Protein AF-A0A0M0JI51-F1 (afdb_monomer)

Secondary structure (DSSP, 8-state):
-TTHHHHHHHHHHHHHHHHHHHHHHHHHHHHHHHHHT----S--SSPPPPGGGGTSS----EEEE-SSSEEEE--HHHHS--HHHHHHHHHHHHHHHHHHHHHHHHHHHHHHHHHHHHHHHHHHHHHHHHHHHHHHHHHHHHHHHHHHHHHHHHHHHHHHHHHHHHHHHHHHHHHHHHHHHHHHHHHHHHHHHHHHHHHHHHHHHHHHHHHHHHHHHHHHTTTTT------------TTS-EEEEEE--EE-TTS-EE--EEEEEE--TTS-HHHHHHHHHHHHHIIIIIS--S-EEEES-GGG--HHHHHHHTT----

Structure (mmCIF, N/CA/C/O backbone):
data_AF-A0A0M0JI51-F1
#
_entry.id   AF-A0A0M0JI51-F1
#
loop_
_atom_site.group_PDB
_atom_site.id
_atom_site.type_symbol
_atom_site.label_atom_id
_atom_site.label_alt_id
_atom_site.label_comp_id
_atom_site.label_asym_id
_atom_site.label_entity_id
_atom_site.label_seq_id
_atom_site.pdbx_PDB_ins_code
_atom_site.Cartn_x
_atom_site.Cartn_y
_atom_site.Cartn_z
_atom_site.occupancy
_atom_site.B_iso_or_equiv
_atom_site.auth_seq_id
_atom_site.auth_comp_id
_atom_site.auth_asym_id
_atom_site.auth_atom_id
_atom_site.pdbx_PDB_model_num
ATOM 1 N N . MET A 1 1 ? 6.365 -13.925 -32.815 1.00 47.31 1 MET A N 1
ATOM 2 C CA . MET A 1 1 ? 7.781 -13.848 -33.237 1.00 47.31 1 MET A CA 1
ATOM 3 C C . MET A 1 1 ? 8.037 -14.614 -34.533 1.00 47.31 1 MET A C 1
ATOM 5 O O . MET A 1 1 ? 8.668 -14.035 -35.389 1.00 47.31 1 MET A O 1
ATOM 9 N N . ALA A 1 2 ? 7.457 -15.800 -34.768 1.00 53.97 2 ALA A N 1
ATOM 10 C CA . ALA A 1 2 ? 7.652 -16.558 -36.020 1.00 53.97 2 ALA A CA 1
ATOM 11 C C . ALA A 1 2 ? 6.956 -16.009 -37.298 1.00 53.97 2 ALA A C 1
ATOM 13 O O . ALA A 1 2 ? 7.112 -16.590 -38.366 1.00 53.97 2 ALA A O 1
ATOM 14 N N . SER A 1 3 ? 6.148 -14.944 -37.211 1.00 54.47 3 SER A N 1
ATOM 15 C CA . SER A 1 3 ? 5.396 -14.397 -38.359 1.00 54.47 3 SER A CA 1
ATOM 16 C C . SER A 1 3 ? 6.081 -13.218 -39.055 1.00 54.47 3 SER A C 1
ATOM 18 O O . SER A 1 3 ? 5.789 -12.971 -40.217 1.00 54.47 3 SER A O 1
ATOM 20 N N . LEU A 1 4 ? 6.982 -12.512 -38.363 1.00 52.28 4 LEU A N 1
ATOM 21 C CA . LEU A 1 4 ? 7.734 -11.382 -38.925 1.00 52.28 4 LEU A CA 1
ATOM 22 C C . LEU A 1 4 ? 8.842 -11.875 -39.872 1.00 52.28 4 LEU A C 1
ATOM 24 O O . LEU A 1 4 ? 8.995 -11.333 -40.960 1.00 52.28 4 LEU A O 1
ATOM 28 N N . ASP A 1 5 ? 9.494 -12.994 -39.539 1.00 61.97 5 ASP A N 1
ATOM 29 C CA . ASP A 1 5 ? 10.532 -13.606 -40.384 1.00 61.97 5 ASP A CA 1
ATOM 30 C C . ASP A 1 5 ? 9.986 -14.109 -41.738 1.00 61.97 5 ASP A C 1
ATOM 32 O O . ASP A 1 5 ? 10.694 -14.133 -42.745 1.00 61.97 5 ASP A O 1
ATOM 36 N N . ALA A 1 6 ? 8.708 -14.508 -41.788 1.00 69.19 6 ALA A N 1
ATOM 37 C CA . ALA A 1 6 ? 8.071 -15.009 -43.007 1.00 69.19 6 ALA A CA 1
ATOM 38 C C . ALA A 1 6 ? 7.696 -13.882 -43.985 1.00 69.19 6 ALA A C 1
ATOM 40 O O . ALA A 1 6 ? 7.773 -14.071 -45.201 1.00 69.19 6 ALA A O 1
ATOM 41 N N . GLU A 1 7 ? 7.302 -12.715 -43.468 1.00 73.00 7 GLU A N 1
ATOM 42 C CA . GLU A 1 7 ? 7.020 -11.534 -44.290 1.00 73.00 7 GLU A CA 1
ATOM 43 C C . GLU A 1 7 ? 8.312 -10.917 -44.836 1.00 73.00 7 GLU A C 1
ATOM 45 O O . GLU A 1 7 ? 8.371 -10.585 -46.021 1.00 73.00 7 GLU A O 1
ATOM 50 N N . GLU A 1 8 ? 9.376 -10.864 -44.029 1.00 74.94 8 GLU A N 1
ATOM 51 C CA . GLU A 1 8 ? 10.695 -10.399 -44.473 1.00 74.94 8 GLU A CA 1
ATOM 52 C C . GLU A 1 8 ? 11.311 -11.325 -45.535 1.00 74.94 8 GLU A C 1
ATOM 54 O O . GLU A 1 8 ? 11.834 -10.849 -46.545 1.00 74.94 8 GLU A O 1
ATOM 59 N N . ALA A 1 9 ? 11.178 -12.649 -45.384 1.00 75.81 9 ALA A N 1
ATOM 60 C CA . ALA A 1 9 ? 11.644 -13.611 -46.387 1.00 75.81 9 ALA A CA 1
ATOM 61 C C . ALA A 1 9 ? 10.897 -13.478 -47.726 1.00 75.81 9 ALA A C 1
ATOM 63 O O . ALA A 1 9 ? 11.497 -13.611 -48.796 1.00 75.81 9 ALA A O 1
ATOM 64 N N . LYS A 1 10 ? 9.594 -13.183 -47.678 1.00 83.62 10 LYS A N 1
ATOM 65 C CA . LYS A 1 10 ? 8.784 -12.968 -48.880 1.00 83.62 10 LYS A CA 1
ATOM 66 C C . LYS A 1 10 ? 9.146 -11.653 -49.575 1.00 83.62 10 LYS A C 1
ATOM 68 O O . LYS A 1 10 ? 9.294 -11.638 -50.794 1.00 83.62 10 LYS A O 1
ATOM 73 N N . ALA A 1 11 ? 9.367 -10.586 -48.807 1.00 82.69 11 ALA A N 1
ATOM 74 C CA . ALA A 1 11 ? 9.817 -9.301 -49.338 1.00 82.69 11 ALA A CA 1
ATOM 75 C C . ALA A 1 11 ? 11.199 -9.408 -50.013 1.00 82.69 11 ALA A C 1
ATOM 77 O O . ALA A 1 11 ? 11.412 -8.830 -51.078 1.00 82.69 11 ALA A O 1
ATOM 78 N N . LEU A 1 12 ? 12.118 -10.199 -49.445 1.00 78.06 12 LEU A N 1
ATOM 79 C CA . LEU A 1 12 ? 13.424 -10.470 -50.055 1.00 78.06 12 LEU A CA 1
ATOM 80 C C . LEU A 1 12 ? 13.307 -11.265 -51.363 1.00 78.06 12 LEU A C 1
ATOM 82 O O . LEU A 1 12 ? 13.953 -10.904 -52.345 1.00 78.06 12 LEU A O 1
ATOM 86 N N . GLN A 1 13 ? 12.445 -12.287 -51.418 1.00 79.06 13 GLN A N 1
ATOM 87 C CA . GLN A 1 13 ? 12.194 -13.036 -52.657 1.00 79.06 13 GLN A CA 1
ATOM 88 C C . GLN A 1 13 ? 11.590 -12.165 -53.764 1.00 79.06 13 GLN A C 1
ATOM 90 O O . GLN A 1 13 ? 11.956 -12.303 -54.932 1.00 79.06 13 GLN A O 1
ATOM 95 N N . GLU A 1 14 ? 10.674 -11.261 -53.414 1.00 87.19 14 GLU A N 1
ATOM 96 C CA . GLU A 1 14 ? 10.073 -10.326 -54.369 1.00 87.19 14 GLU A CA 1
ATOM 97 C C . GLU A 1 14 ? 11.114 -9.333 -54.912 1.00 87.19 14 GLU A C 1
ATOM 99 O O . GLU A 1 14 ? 11.153 -9.077 -56.119 1.00 87.19 14 GLU A O 1
ATOM 104 N N . LEU A 1 15 ? 12.020 -8.848 -54.057 1.00 85.56 15 LEU A N 1
ATOM 105 C CA . LEU A 1 15 ? 13.082 -7.911 -54.434 1.00 85.56 15 LEU A CA 1
ATOM 106 C C . LEU A 1 15 ? 14.169 -8.574 -55.302 1.00 85.56 15 LEU A C 1
ATOM 108 O O . LEU A 1 15 ? 14.622 -7.983 -56.286 1.00 85.56 15 LEU A O 1
ATOM 112 N N . GLU A 1 16 ? 14.540 -9.824 -55.007 1.00 84.31 16 GLU A N 1
ATOM 113 C CA . GLU A 1 16 ? 15.435 -10.630 -55.853 1.00 84.31 16 GLU A CA 1
ATOM 114 C C . GLU A 1 16 ? 14.816 -10.929 -57.227 1.00 84.31 16 GLU A C 1
ATOM 116 O O . GLU A 1 16 ? 15.489 -10.806 -58.256 1.00 84.31 16 GLU A O 1
ATOM 121 N N . ALA A 1 17 ? 13.520 -11.254 -57.272 1.00 88.62 17 ALA A N 1
ATOM 122 C CA . ALA A 1 17 ? 12.805 -11.481 -58.526 1.00 88.62 17 ALA A CA 1
ATOM 123 C C . ALA A 1 17 ? 12.741 -10.208 -59.388 1.00 88.62 17 ALA A C 1
ATOM 125 O O . ALA A 1 17 ? 12.918 -10.266 -60.611 1.00 88.62 17 ALA A O 1
ATOM 126 N N . GLU A 1 18 ? 12.533 -9.044 -58.765 1.00 88.75 18 GLU A N 1
ATOM 127 C CA . GLU A 1 18 ? 12.545 -7.758 -59.461 1.00 88.75 18 GLU A CA 1
ATOM 128 C C . GLU A 1 18 ? 13.942 -7.420 -60.012 1.00 88.75 18 GLU A C 1
ATOM 130 O O . GLU A 1 18 ? 14.074 -6.932 -61.142 1.00 88.75 18 GLU A O 1
ATOM 135 N N . TYR A 1 19 ? 14.996 -7.737 -59.255 1.00 83.06 19 TYR A N 1
ATOM 136 C CA . TYR A 1 19 ? 16.381 -7.536 -59.674 1.00 83.06 19 TYR A CA 1
ATOM 137 C C . TYR A 1 19 ? 16.758 -8.409 -60.880 1.00 83.06 19 TYR A C 1
ATOM 139 O O . TYR A 1 19 ? 17.304 -7.904 -61.866 1.00 83.06 19 TYR A O 1
ATOM 147 N N . GLU A 1 20 ? 16.411 -9.699 -60.865 1.00 86.69 20 GLU A N 1
ATOM 148 C CA . GLU A 1 20 ? 16.661 -10.604 -61.996 1.00 86.69 20 GLU A CA 1
ATOM 149 C C . GLU A 1 20 ? 15.876 -10.196 -63.250 1.00 86.69 20 GLU A C 1
ATOM 151 O O . GLU A 1 20 ? 16.389 -10.251 -64.377 1.00 86.69 20 GLU A O 1
ATOM 156 N N . LYS A 1 21 ? 14.655 -9.681 -63.080 1.00 90.62 21 LYS A N 1
ATOM 157 C CA . LYS A 1 21 ? 13.877 -9.137 -64.196 1.00 90.62 21 LYS A CA 1
ATOM 158 C C . LYS A 1 21 ? 14.563 -7.918 -64.823 1.00 90.62 21 LYS A C 1
ATOM 160 O O . LYS A 1 21 ? 14.809 -7.915 -66.029 1.00 90.62 21 LYS A O 1
ATOM 165 N N . LYS A 1 22 ? 14.990 -6.942 -64.015 1.00 87.56 22 LYS A N 1
ATOM 166 C CA . LYS A 1 22 ? 15.758 -5.774 -64.494 1.00 87.56 22 LYS A CA 1
ATOM 167 C C . LYS A 1 22 ? 17.065 -6.183 -65.178 1.00 87.56 22 LYS A C 1
ATOM 169 O O . LYS A 1 22 ? 17.428 -5.634 -66.217 1.00 87.56 22 LYS A O 1
ATOM 174 N N . ARG A 1 23 ? 17.764 -7.183 -64.638 1.00 85.69 23 ARG A N 1
ATOM 175 C CA . ARG A 1 23 ? 19.022 -7.704 -65.189 1.00 85.69 23 ARG A CA 1
ATOM 176 C C . ARG A 1 23 ? 18.827 -8.375 -66.552 1.00 85.69 23 ARG A C 1
ATOM 178 O O . ARG A 1 23 ? 19.632 -8.168 -67.463 1.00 85.69 23 ARG A O 1
ATOM 185 N N . THR A 1 24 ? 17.762 -9.157 -66.720 1.00 83.56 24 THR A N 1
ATOM 186 C CA . THR A 1 24 ? 17.444 -9.809 -68.002 1.00 83.56 24 THR A CA 1
ATOM 187 C C . THR A 1 24 ? 16.960 -8.816 -69.058 1.00 83.56 24 THR A C 1
ATOM 189 O O . THR A 1 24 ? 17.346 -8.937 -70.222 1.00 83.56 24 THR A O 1
ATOM 192 N N . GLU A 1 25 ? 16.1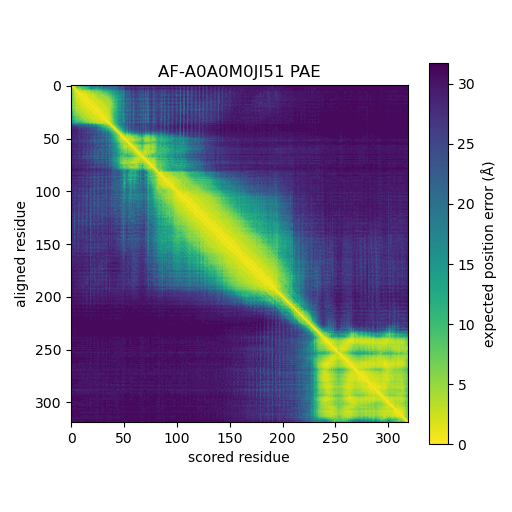92 -7.798 -68.667 1.00 89.56 25 GLU A N 1
ATOM 193 C CA . GLU A 1 25 ? 15.791 -6.688 -69.540 1.00 89.56 25 GLU A CA 1
ATOM 194 C C . GLU A 1 25 ? 16.999 -5.874 -70.012 1.00 89.56 25 GLU A C 1
ATOM 196 O O . GLU A 1 25 ? 17.137 -5.609 -71.207 1.00 89.56 25 GLU A O 1
ATOM 201 N N . LEU A 1 26 ? 17.932 -5.561 -69.108 1.00 81.94 26 LEU A N 1
ATOM 202 C CA . LEU A 1 26 ? 19.176 -4.879 -69.457 1.00 81.94 26 LEU A CA 1
ATOM 203 C C . LEU A 1 26 ? 20.014 -5.716 -70.433 1.00 81.94 26 LEU A C 1
ATOM 205 O O . LEU A 1 26 ? 20.549 -5.194 -71.406 1.00 81.94 26 LEU A O 1
ATOM 209 N N . ARG A 1 27 ? 20.091 -7.036 -70.228 1.00 77.06 27 ARG A N 1
ATOM 210 C CA . ARG A 1 27 ? 20.808 -7.939 -71.140 1.00 77.06 27 ARG A CA 1
ATOM 211 C C . ARG A 1 27 ? 20.167 -7.978 -72.529 1.00 77.06 27 ARG A C 1
ATOM 213 O O . ARG A 1 27 ? 20.890 -7.915 -73.520 1.00 77.06 27 ARG A O 1
ATOM 220 N N . LYS A 1 28 ? 18.833 -8.020 -72.604 1.00 87.31 28 LYS A N 1
ATOM 221 C CA . LYS A 1 28 ? 18.093 -7.926 -73.872 1.00 87.31 28 LYS A CA 1
ATOM 222 C C . LYS A 1 28 ? 18.329 -6.588 -74.566 1.00 87.31 28 LYS A C 1
ATOM 224 O O . LYS A 1 28 ? 18.586 -6.594 -75.764 1.00 87.31 28 LYS A O 1
ATOM 229 N N . SER A 1 29 ? 18.329 -5.474 -73.829 1.00 78.88 29 SER A N 1
ATOM 230 C CA . SER A 1 29 ? 18.585 -4.151 -74.412 1.00 78.88 29 SER A CA 1
ATOM 231 C C . SER A 1 29 ? 20.020 -4.024 -74.934 1.00 7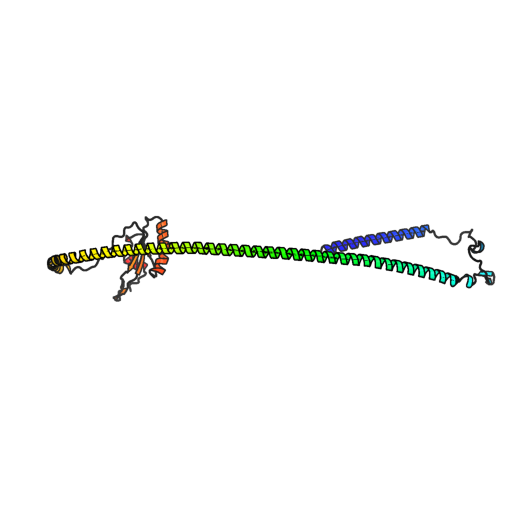8.88 29 SER A C 1
ATOM 233 O O . SER A 1 29 ? 20.237 -3.488 -76.019 1.00 78.88 29 SER A O 1
ATOM 235 N N . PHE A 1 30 ? 21.006 -4.591 -74.229 1.00 74.31 30 PHE A N 1
ATOM 236 C CA . PHE A 1 30 ? 22.385 -4.676 -74.714 1.00 74.31 30 PHE A CA 1
ATOM 237 C C . PHE A 1 30 ? 22.506 -5.545 -75.964 1.00 74.31 30 PHE A C 1
ATOM 239 O O . PHE A 1 30 ? 23.257 -5.197 -76.872 1.00 74.31 30 PHE A O 1
ATOM 246 N N . GLU A 1 31 ? 21.782 -6.659 -76.031 1.00 75.88 31 GLU A N 1
ATOM 247 C CA . GLU A 1 31 ? 21.819 -7.579 -77.166 1.00 75.88 31 GLU A CA 1
ATOM 248 C C . GLU A 1 31 ? 21.102 -7.016 -78.399 1.00 75.88 31 GLU A C 1
ATOM 250 O O . GLU A 1 31 ? 21.638 -7.109 -79.503 1.00 75.88 31 GLU A O 1
ATOM 255 N N . GLU A 1 32 ? 19.969 -6.331 -78.218 1.00 77.25 32 GLU A N 1
ATOM 256 C CA . GLU A 1 32 ? 19.324 -5.518 -79.257 1.00 77.25 32 GLU A CA 1
ATOM 257 C C . GLU A 1 32 ? 20.244 -4.410 -79.746 1.00 77.25 32 GLU A C 1
ATOM 259 O O . GLU A 1 32 ? 20.407 -4.250 -80.953 1.00 77.25 32 GLU A O 1
ATOM 264 N N . LYS A 1 33 ? 20.916 -3.698 -78.834 1.00 74.56 33 LYS A N 1
ATOM 265 C CA . LYS A 1 33 ? 21.881 -2.656 -79.192 1.00 74.56 33 LYS A CA 1
ATOM 266 C C . LYS A 1 33 ? 23.093 -3.235 -79.927 1.00 74.56 33 LYS A C 1
ATOM 268 O O . LYS A 1 33 ? 23.594 -2.620 -80.861 1.00 74.56 33 LYS A O 1
ATOM 273 N N . ARG A 1 34 ? 23.541 -4.448 -79.579 1.00 70.75 34 ARG A N 1
ATOM 274 C CA . ARG A 1 34 ? 24.588 -5.188 -80.314 1.00 70.75 34 ARG A CA 1
ATOM 275 C C . ARG A 1 34 ? 24.124 -5.606 -81.707 1.00 70.75 34 ARG A C 1
ATOM 277 O O . ARG A 1 34 ? 24.905 -5.529 -82.649 1.00 70.75 34 ARG A O 1
ATOM 284 N N . LYS A 1 35 ? 22.865 -6.032 -81.845 1.00 68.12 35 LYS A N 1
ATOM 285 C CA . LYS A 1 35 ? 22.233 -6.356 -83.134 1.00 68.12 35 LYS A CA 1
ATOM 286 C C . LYS A 1 35 ? 22.034 -5.109 -83.997 1.00 68.12 35 LYS A C 1
ATOM 288 O O . LYS A 1 35 ? 22.271 -5.177 -85.199 1.00 68.12 35 LYS A O 1
ATOM 293 N N . SER A 1 36 ? 21.661 -3.976 -83.396 1.00 62.75 36 SER A N 1
ATOM 294 C CA . SER A 1 36 ? 21.502 -2.687 -84.083 1.00 62.75 36 SER A CA 1
ATOM 295 C C . SER A 1 36 ? 22.843 -2.072 -84.478 1.00 62.75 36 SER A C 1
ATOM 297 O O . SER A 1 36 ? 22.926 -1.376 -85.482 1.00 62.75 36 SER A O 1
ATOM 299 N N . LEU A 1 37 ? 23.906 -2.370 -83.726 1.00 57.50 37 LEU A N 1
ATOM 300 C CA . LEU A 1 37 ? 25.298 -2.081 -84.084 1.00 57.50 37 LEU A CA 1
ATOM 301 C C . LEU A 1 37 ? 25.857 -3.033 -85.152 1.00 57.50 37 LEU A C 1
ATOM 303 O O . LEU A 1 37 ? 27.063 -3.017 -85.370 1.00 57.50 37 LEU A O 1
ATOM 307 N N . GLY A 1 38 ? 24.983 -3.829 -85.788 1.00 42.22 38 GLY A N 1
ATOM 308 C CA . GLY A 1 38 ? 25.134 -4.471 -87.091 1.00 42.22 38 GLY A CA 1
ATOM 309 C C . GLY A 1 38 ? 26.563 -4.801 -87.491 1.00 42.22 38 GLY A C 1
ATOM 310 O O . GLY A 1 38 ? 27.299 -3.912 -87.904 1.00 42.22 38 GLY A O 1
ATOM 311 N N . SER A 1 39 ? 26.901 -6.096 -87.425 1.00 47.62 39 SER A N 1
ATOM 312 C CA . SER A 1 39 ? 28.054 -6.733 -88.074 1.00 47.62 39 SER A CA 1
ATOM 313 C C . SER A 1 39 ? 28.496 -5.952 -89.315 1.00 47.62 39 SER A C 1
ATOM 315 O O . SER A 1 39 ? 27.945 -6.107 -90.404 1.00 47.62 39 SER A O 1
ATOM 317 N N . SER A 1 40 ? 29.475 -5.067 -89.124 1.00 38.91 40 SER A N 1
ATOM 318 C CA . SER A 1 40 ? 30.106 -4.363 -90.224 1.00 38.91 40 SER A CA 1
ATOM 319 C C . SER A 1 40 ? 30.987 -5.402 -90.890 1.00 38.91 40 SER A C 1
ATOM 321 O O . SER A 1 40 ? 32.082 -5.718 -90.421 1.00 38.91 40 SER A O 1
ATOM 323 N N . ALA A 1 41 ? 30.408 -6.049 -91.898 1.00 39.72 41 ALA A N 1
ATOM 324 C CA . ALA A 1 41 ? 31.062 -7.027 -92.732 1.00 39.72 41 ALA A CA 1
ATOM 325 C C . ALA A 1 41 ? 32.368 -6.421 -93.255 1.00 39.72 41 ALA A C 1
ATOM 327 O O . ALA A 1 41 ? 32.383 -5.494 -94.067 1.00 39.72 41 ALA A O 1
ATOM 328 N N . VAL A 1 42 ? 33.481 -6.951 -92.756 1.00 44.78 42 VAL A N 1
ATOM 329 C CA . VAL A 1 42 ? 34.793 -6.776 -93.363 1.00 44.78 42 VAL A CA 1
ATOM 330 C C . VAL A 1 42 ? 34.703 -7.354 -94.774 1.00 44.78 42 VAL A C 1
ATOM 332 O O . VAL A 1 42 ? 34.560 -8.561 -94.941 1.00 44.78 42 VAL A O 1
ATOM 335 N N . GLY A 1 43 ? 34.772 -6.482 -95.782 1.00 46.12 43 GLY A N 1
ATOM 336 C CA . GLY A 1 43 ? 34.950 -6.872 -97.182 1.00 46.12 43 GLY A CA 1
ATOM 337 C C . GLY A 1 43 ? 33.730 -6.646 -98.074 1.00 46.12 43 GLY A C 1
ATOM 338 O O . GLY A 1 43 ? 33.063 -7.591 -98.477 1.00 46.12 43 GLY A O 1
ATOM 339 N N . GLY A 1 44 ? 33.487 -5.388 -98.451 1.00 35.03 44 GLY A N 1
ATOM 340 C CA . GLY A 1 44 ? 32.599 -5.006 -99.551 1.00 35.03 44 GLY A CA 1
ATOM 341 C C . GLY A 1 44 ? 33.352 -4.142 -100.563 1.00 35.03 44 GLY A C 1
ATOM 342 O O . GLY A 1 44 ? 34.091 -3.233 -100.187 1.00 35.03 44 GLY A O 1
ATOM 343 N N . MET A 1 45 ? 33.185 -4.450 -101.848 1.00 40.28 45 MET A N 1
ATOM 344 C CA . MET A 1 45 ? 33.948 -3.973 -103.010 1.00 40.28 45 MET A CA 1
ATOM 345 C C . MET A 1 45 ? 33.682 -2.485 -103.347 1.00 40.28 45 MET A C 1
ATOM 347 O O . MET A 1 45 ? 33.134 -2.159 -104.390 1.00 40.28 45 MET A O 1
ATOM 351 N N . LYS A 1 46 ? 34.003 -1.589 -102.406 1.00 50.34 46 LYS A N 1
ATOM 352 C CA . LYS A 1 46 ? 34.137 -0.115 -102.484 1.00 50.34 46 LYS A CA 1
ATOM 353 C C . LYS A 1 46 ? 34.707 0.379 -101.139 1.00 50.34 46 LYS A C 1
ATOM 355 O O . LYS A 1 46 ? 34.205 1.311 -100.517 1.00 50.34 46 LYS A O 1
ATOM 360 N N . GLY A 1 47 ? 35.720 -0.328 -100.635 1.00 49.56 47 GLY A N 1
ATOM 361 C CA . GLY A 1 47 ? 36.319 -0.043 -99.337 1.00 49.56 47 GLY A CA 1
ATOM 362 C C . GLY A 1 47 ? 36.950 1.343 -99.335 1.00 49.56 47 GLY A C 1
ATOM 363 O O . GLY A 1 47 ? 37.709 1.683 -100.246 1.00 49.56 47 GLY A O 1
ATOM 364 N N . LEU A 1 48 ? 36.634 2.150 -98.320 1.00 58.03 48 LEU A N 1
ATOM 365 C CA . LEU A 1 48 ? 37.373 3.376 -98.078 1.00 58.03 48 LEU A CA 1
ATOM 366 C C . LEU A 1 48 ? 38.871 3.029 -98.022 1.00 58.03 48 LEU A C 1
ATOM 368 O O . LEU A 1 48 ? 39.287 2.264 -97.155 1.00 58.03 48 LEU A O 1
ATOM 372 N N . GLY A 1 49 ? 39.668 3.571 -98.954 1.00 62.38 49 GLY A N 1
ATOM 373 C CA . GLY A 1 49 ? 41.126 3.431 -98.916 1.00 62.38 49 GLY A CA 1
ATOM 374 C C . GLY A 1 49 ? 41.699 3.808 -97.538 1.00 62.38 49 GLY A C 1
ATOM 375 O O . GLY A 1 49 ? 41.051 4.575 -96.814 1.00 62.38 49 GLY A O 1
ATOM 376 N N . PRO A 1 50 ? 42.882 3.284 -97.165 1.00 66.50 50 PRO A N 1
ATOM 377 C CA . PRO A 1 50 ? 43.458 3.433 -95.829 1.00 66.50 50 PRO A CA 1
ATOM 378 C C . PRO A 1 50 ? 43.393 4.876 -95.318 1.00 66.50 50 PRO A C 1
ATOM 380 O O . PRO A 1 50 ? 43.681 5.802 -96.071 1.00 66.50 50 PRO A O 1
ATOM 383 N N . ARG A 1 51 ? 43.038 5.080 -94.044 1.00 63.62 51 ARG A N 1
ATOM 384 C CA . ARG A 1 51 ? 42.697 6.403 -93.472 1.00 63.62 51 ARG A CA 1
ATOM 385 C C . ARG A 1 51 ? 43.752 7.501 -93.701 1.00 63.62 51 ARG A C 1
ATOM 387 O O . ARG A 1 51 ? 43.395 8.666 -93.842 1.00 63.62 51 ARG A O 1
ATOM 394 N N . TRP A 1 52 ? 45.030 7.141 -93.833 1.00 67.38 52 TRP A N 1
ATOM 395 C CA . TRP A 1 52 ? 46.107 8.089 -94.146 1.00 67.38 52 TRP A CA 1
ATOM 396 C C . TRP A 1 52 ? 46.039 8.676 -95.562 1.00 67.38 52 TRP A C 1
ATOM 398 O O . TRP A 1 52 ? 46.492 9.792 -95.789 1.00 67.38 52 TRP A O 1
ATOM 408 N N . THR A 1 53 ? 45.423 7.975 -96.518 1.00 69.75 53 THR A N 1
ATOM 409 C CA . THR A 1 53 ? 45.216 8.487 -97.889 1.00 69.75 53 THR A CA 1
ATOM 410 C C . THR A 1 53 ? 44.204 9.636 -97.952 1.00 69.75 53 THR A C 1
ATOM 412 O O . THR A 1 53 ? 44.073 10.283 -98.986 1.00 69.75 53 THR A O 1
ATOM 415 N N . ARG A 1 54 ? 43.504 9.903 -96.842 1.00 68.25 54 ARG A N 1
ATOM 416 C CA . ARG A 1 54 ? 42.491 10.957 -96.684 1.00 68.25 54 ARG A CA 1
ATOM 417 C C . ARG A 1 54 ? 42.932 12.074 -95.730 1.00 68.25 54 ARG A C 1
ATOM 419 O O . ARG A 1 54 ? 42.157 12.991 -95.496 1.00 68.25 54 ARG A O 1
ATOM 426 N N . GLY A 1 55 ? 44.139 11.984 -95.159 1.00 67.88 55 GLY A N 1
ATOM 427 C CA . GLY A 1 55 ? 44.670 12.962 -94.200 1.00 67.88 55 GLY A CA 1
ATOM 428 C C . GLY A 1 55 ? 44.129 12.850 -92.767 1.00 67.88 55 GLY A C 1
ATOM 429 O O . GLY A 1 55 ? 44.414 13.718 -91.953 1.00 67.88 55 GLY A O 1
ATOM 430 N N . GLU A 1 56 ? 43.366 11.802 -92.433 1.00 70.75 56 GLU A N 1
ATOM 431 C CA . GLU A 1 56 ? 42.809 11.615 -91.079 1.00 70.75 56 GLU A CA 1
ATOM 432 C C . GLU A 1 56 ? 43.844 11.145 -90.048 1.00 70.75 56 GLU A C 1
ATOM 434 O O . GLU A 1 56 ? 43.686 11.371 -88.851 1.00 70.75 56 GLU A O 1
ATOM 439 N N . ILE A 1 57 ? 44.873 10.436 -90.510 1.00 69.12 57 ILE A N 1
ATOM 440 C CA . ILE A 1 57 ? 45.999 9.960 -89.705 1.00 69.12 57 ILE A CA 1
ATOM 441 C C . ILE A 1 57 ? 47.284 10.149 -90.508 1.00 69.12 57 ILE A C 1
ATOM 443 O O . ILE A 1 57 ? 47.247 10.200 -91.741 1.00 69.12 57 ILE A O 1
ATOM 447 N N . GLU A 1 58 ? 48.417 10.226 -89.815 1.00 72.69 58 GLU A N 1
ATOM 448 C CA . GLU A 1 58 ? 49.728 10.318 -90.452 1.00 72.69 58 GLU A CA 1
ATOM 449 C C . GLU A 1 58 ? 49.967 9.119 -91.390 1.00 72.69 58 GLU A C 1
ATOM 451 O O . GLU A 1 58 ? 49.466 8.012 -91.157 1.00 72.69 58 GLU A O 1
ATOM 456 N N . ALA A 1 59 ? 50.678 9.333 -92.498 1.00 76.31 59 ALA A N 1
ATOM 457 C CA . ALA A 1 59 ? 50.995 8.264 -93.438 1.00 76.31 59 ALA A CA 1
ATOM 458 C C . ALA A 1 59 ? 52.146 7.390 -92.911 1.00 76.31 59 ALA A C 1
ATOM 460 O O . ALA A 1 59 ? 53.098 7.923 -92.340 1.00 76.31 59 ALA A O 1
ATOM 461 N N . PRO A 1 60 ? 52.099 6.060 -93.122 1.00 74.56 60 PRO A N 1
ATOM 462 C CA . PRO A 1 60 ? 53.179 5.169 -92.715 1.00 74.56 60 PRO A CA 1
ATOM 463 C C . PRO A 1 60 ? 54.462 5.551 -93.458 1.00 74.56 60 PRO A C 1
ATOM 465 O O . PRO A 1 60 ? 54.514 5.486 -94.692 1.00 74.56 60 PRO A O 1
ATOM 468 N N . ALA A 1 61 ? 55.465 5.994 -92.699 1.00 76.75 61 ALA A N 1
ATOM 469 C CA . ALA A 1 61 ? 56.670 6.614 -93.244 1.00 76.75 61 ALA A CA 1
ATOM 470 C C . ALA A 1 61 ? 57.745 5.597 -93.671 1.00 76.75 61 ALA A C 1
ATOM 472 O O . ALA A 1 61 ? 58.579 5.910 -94.520 1.00 76.75 61 ALA A O 1
ATOM 473 N N . ALA A 1 62 ? 57.721 4.371 -93.137 1.00 74.06 62 ALA A N 1
ATOM 474 C CA . ALA A 1 62 ? 58.692 3.333 -93.474 1.00 74.06 62 ALA A CA 1
ATOM 475 C C . ALA A 1 62 ? 58.165 2.380 -94.557 1.00 74.06 62 ALA A C 1
ATOM 477 O O . ALA A 1 62 ? 56.960 2.194 -94.732 1.00 74.06 62 ALA A O 1
ATOM 478 N N . SER A 1 63 ? 59.076 1.730 -95.281 1.00 73.88 63 SER A N 1
ATOM 479 C CA . SER A 1 63 ? 58.743 0.685 -96.253 1.00 73.88 63 SER A CA 1
ATOM 480 C C . SER A 1 63 ? 59.534 -0.584 -95.954 1.00 73.88 63 SER A C 1
ATOM 482 O O . SER A 1 63 ? 60.738 -0.532 -95.716 1.00 73.88 63 SER A O 1
ATOM 484 N N . ARG A 1 64 ? 58.847 -1.729 -95.919 1.00 72.31 64 ARG A N 1
ATOM 485 C CA . ARG A 1 64 ? 59.442 -3.047 -95.679 1.00 72.31 64 ARG A CA 1
ATOM 486 C C . ARG A 1 64 ? 59.248 -3.902 -96.923 1.00 72.31 64 ARG A C 1
ATOM 488 O O . ARG A 1 64 ? 58.119 -4.102 -97.374 1.00 72.31 64 ARG A O 1
ATOM 495 N N . SER A 1 65 ? 60.354 -4.382 -97.484 1.00 69.88 65 SER A N 1
ATOM 496 C CA . SER A 1 65 ? 60.322 -5.336 -98.591 1.00 69.88 65 SER A CA 1
ATOM 497 C C . SER A 1 65 ? 59.937 -6.715 -98.061 1.00 69.88 65 SER A C 1
ATOM 499 O O . SER A 1 65 ? 60.569 -7.225 -97.138 1.00 69.88 65 SER A O 1
ATOM 501 N N . MET A 1 66 ? 58.900 -7.307 -98.645 1.00 69.88 66 MET A N 1
ATOM 502 C CA . MET A 1 66 ? 58.409 -8.653 -98.337 1.00 69.88 66 MET A CA 1
ATOM 503 C C . MET A 1 66 ? 58.802 -9.642 -99.451 1.00 69.88 66 MET A C 1
ATOM 505 O O . MET A 1 66 ? 58.117 -10.633 -99.692 1.00 69.88 66 MET A O 1
ATOM 509 N N . GLY A 1 67 ? 59.898 -9.358 -100.165 1.00 72.25 67 GLY A N 1
ATOM 510 C CA . GLY A 1 67 ? 60.400 -10.168 -101.275 1.00 72.25 67 GLY A CA 1
ATOM 511 C C . GLY A 1 67 ? 59.756 -9.793 -102.607 1.00 72.25 67 GLY A C 1
ATOM 512 O O . GLY A 1 67 ? 60.366 -9.079 -103.395 1.00 72.25 67 GLY A O 1
ATOM 513 N N . SER A 1 68 ? 58.531 -10.254 -102.868 1.00 61.97 68 SER A N 1
ATOM 514 C CA . SER A 1 68 ? 57.838 -10.000 -104.145 1.00 61.97 68 SER A CA 1
ATOM 515 C C . SER A 1 68 ? 57.054 -8.680 -104.186 1.00 61.97 68 SER A C 1
ATOM 517 O O . SER A 1 68 ? 56.627 -8.262 -105.260 1.00 61.97 68 SER A O 1
ATOM 519 N N . TYR A 1 69 ? 56.871 -8.007 -103.044 1.00 61.06 69 TYR A N 1
ATOM 520 C CA . TYR A 1 69 ? 56.216 -6.699 -102.953 1.00 61.06 69 TYR A CA 1
ATOM 521 C C . TYR A 1 69 ? 56.689 -5.897 -101.733 1.00 61.06 69 TYR A C 1
ATOM 523 O O . TYR A 1 69 ? 57.184 -6.452 -100.751 1.00 61.06 69 TYR A O 1
ATOM 531 N N . THR A 1 70 ? 56.511 -4.576 -101.787 1.00 66.75 70 THR A N 1
ATOM 532 C CA . THR A 1 70 ? 56.893 -3.643 -100.716 1.00 66.75 70 THR A CA 1
ATOM 533 C C . THR A 1 70 ? 55.649 -3.116 -100.010 1.00 66.75 70 THR A C 1
ATOM 535 O O . THR A 1 70 ? 54.736 -2.606 -100.659 1.00 66.75 70 THR A O 1
ATOM 538 N N . VAL A 1 71 ? 55.616 -3.202 -98.678 1.00 70.69 71 VAL A N 1
ATOM 539 C CA . VAL A 1 71 ? 54.514 -2.693 -97.842 1.00 70.69 71 VAL A CA 1
ATOM 540 C C . VAL A 1 71 ? 54.984 -1.465 -97.072 1.00 70.69 71 VAL A C 1
ATOM 542 O O . VAL A 1 71 ? 56.092 -1.460 -96.535 1.00 70.69 71 VAL A O 1
ATOM 545 N N . ARG A 1 72 ? 54.149 -0.421 -96.989 1.00 73.81 72 ARG A N 1
ATOM 546 C CA . ARG A 1 72 ? 54.404 0.707 -96.082 1.00 73.81 72 ARG A CA 1
ATOM 547 C C . ARG A 1 72 ? 53.992 0.341 -94.662 1.00 73.81 72 ARG A C 1
ATOM 549 O O . ARG A 1 72 ? 52.878 -0.130 -94.449 1.00 73.81 72 ARG A O 1
ATOM 556 N N . VAL A 1 73 ? 54.881 0.574 -93.708 1.00 74.19 73 VAL A N 1
ATOM 557 C CA . VAL A 1 73 ? 54.692 0.252 -92.292 1.00 74.19 73 VAL A CA 1
ATOM 558 C C . VAL A 1 73 ? 54.885 1.521 -91.468 1.00 74.19 73 VAL A C 1
ATOM 560 O O . VAL A 1 73 ? 55.721 2.361 -91.799 1.00 74.19 73 VAL A O 1
ATOM 563 N N . TYR A 1 74 ? 54.090 1.675 -90.414 1.00 74.25 74 TYR A N 1
ATOM 564 C CA . TYR A 1 74 ? 54.271 2.751 -89.443 1.00 74.25 74 TYR A CA 1
ATOM 565 C C . TYR A 1 74 ? 55.575 2.540 -88.672 1.00 74.25 74 TYR A C 1
ATOM 567 O O . TYR A 1 74 ? 55.871 1.401 -88.302 1.00 74.25 74 TYR A O 1
ATOM 575 N N . THR A 1 75 ? 56.338 3.606 -88.435 1.00 75.69 75 THR A N 1
ATOM 576 C CA . THR A 1 75 ? 57.551 3.546 -87.601 1.00 75.69 75 THR A CA 1
ATOM 577 C C . THR A 1 75 ? 57.192 3.270 -86.137 1.00 75.69 75 THR A C 1
ATOM 579 O O . THR A 1 75 ? 56.055 3.492 -85.724 1.00 75.69 75 THR A O 1
ATOM 582 N N . GLU A 1 76 ? 58.142 2.786 -85.334 1.00 64.56 76 GLU A N 1
ATOM 583 C CA . GLU A 1 76 ? 57.916 2.536 -83.897 1.00 64.56 76 GLU A CA 1
ATOM 584 C C . GLU A 1 76 ? 57.465 3.810 -83.159 1.00 64.56 76 GLU A C 1
ATOM 586 O O . GLU A 1 76 ? 56.576 3.755 -82.311 1.00 64.56 76 GLU A O 1
ATOM 591 N N . GLU A 1 77 ? 57.976 4.972 -83.575 1.00 65.19 77 GLU A N 1
ATOM 592 C CA . GLU A 1 77 ? 57.565 6.292 -83.083 1.00 65.19 77 GLU A CA 1
ATOM 593 C C . GLU A 1 77 ? 56.144 6.693 -83.522 1.00 65.19 77 GLU A C 1
ATOM 595 O O . GLU A 1 77 ? 55.437 7.343 -82.760 1.00 65.19 77 GLU A O 1
ATOM 600 N N . GLN A 1 78 ? 55.690 6.274 -84.713 1.00 66.75 78 GLN A N 1
ATOM 601 C CA . GLN A 1 78 ? 54.311 6.492 -85.182 1.00 66.75 78 GLN A CA 1
ATOM 602 C C . GLN A 1 78 ? 53.303 5.535 -84.517 1.00 66.75 78 GLN A C 1
ATOM 604 O O . GLN A 1 78 ? 52.115 5.848 -84.426 1.00 66.75 78 GLN A O 1
ATOM 609 N N . GLN A 1 79 ? 53.748 4.350 -84.084 1.00 63.31 79 GLN A N 1
ATOM 610 C CA . GLN A 1 79 ? 52.902 3.350 -83.418 1.00 63.31 79 GLN A CA 1
ATOM 611 C C . GLN A 1 79 ? 52.777 3.591 -81.909 1.00 63.31 79 GLN A C 1
ATOM 613 O O . GLN A 1 79 ? 51.747 3.264 -81.315 1.00 63.31 79 GLN A O 1
ATOM 618 N N . ALA A 1 80 ? 53.799 4.172 -81.279 1.00 60.22 80 ALA A N 1
ATOM 619 C CA . ALA A 1 80 ? 53.737 4.601 -79.894 1.00 60.22 80 ALA A CA 1
ATOM 620 C C . ALA A 1 80 ? 52.999 5.949 -79.808 1.00 60.22 80 ALA A C 1
ATOM 622 O O . ALA A 1 80 ? 53.468 6.941 -80.360 1.00 60.22 80 ALA A O 1
ATOM 623 N N . PRO A 1 81 ? 51.870 6.062 -79.082 1.00 60.69 81 PRO A N 1
ATOM 624 C CA . PRO A 1 81 ? 51.393 7.380 -78.690 1.00 60.69 81 PRO A CA 1
ATOM 625 C C . PRO A 1 81 ? 52.528 8.030 -77.900 1.00 60.69 81 PRO A C 1
ATOM 627 O O . PRO A 1 81 ? 52.982 7.415 -76.928 1.00 60.69 81 PRO A O 1
ATOM 630 N N . SER A 1 82 ? 52.992 9.209 -78.340 1.00 61.53 82 SER A N 1
ATOM 631 C CA . SER A 1 82 ? 54.055 9.965 -77.666 1.00 61.53 82 SER A CA 1
ATOM 632 C C . SER A 1 82 ? 53.849 9.881 -76.154 1.00 61.53 82 SER A C 1
ATOM 634 O O . SER A 1 82 ? 52.748 10.144 -75.657 1.00 61.53 82 SER A O 1
ATOM 636 N N . PHE A 1 83 ? 54.888 9.453 -75.437 1.00 59.47 83 PHE A N 1
ATOM 637 C CA . PHE A 1 83 ? 54.892 9.319 -73.980 1.00 59.47 83 PHE A CA 1
ATOM 638 C C . PHE A 1 83 ? 54.325 10.577 -73.303 1.00 59.47 83 PHE A C 1
ATOM 640 O O . PHE A 1 83 ? 53.505 10.478 -72.399 1.00 59.47 83 PHE A O 1
ATOM 647 N N . GLU A 1 84 ? 54.646 11.748 -73.846 1.00 65.88 84 GLU A N 1
ATOM 648 C CA . GLU A 1 84 ? 54.158 13.058 -73.414 1.00 65.88 84 GLU A CA 1
ATOM 649 C C . GLU A 1 84 ? 52.626 13.195 -73.508 1.00 65.88 84 GLU A C 1
ATOM 651 O O . GLU A 1 84 ? 51.972 13.717 -72.606 1.00 65.88 84 GLU A O 1
ATOM 656 N N . LYS A 1 85 ? 52.007 12.645 -74.558 1.00 72.38 85 LYS A N 1
ATOM 657 C CA . LYS A 1 85 ? 50.546 12.658 -74.727 1.00 72.38 85 LYS A CA 1
ATOM 658 C C . LYS A 1 85 ? 49.839 11.695 -73.768 1.00 72.38 85 LYS A C 1
ATOM 660 O O . LYS A 1 85 ? 48.720 11.967 -73.344 1.00 72.38 85 LYS A O 1
ATOM 665 N N . LYS A 1 86 ? 50.476 10.571 -73.418 1.00 68.44 86 LYS A N 1
ATOM 666 C CA . LYS A 1 86 ? 49.957 9.647 -72.393 1.00 68.44 86 LYS A CA 1
ATOM 667 C C . LYS A 1 86 ? 50.096 10.234 -70.992 1.00 68.44 86 LYS A C 1
ATOM 669 O O . LYS A 1 86 ? 49.151 10.145 -70.220 1.00 68.44 86 LYS A O 1
ATOM 674 N N . MET A 1 87 ? 51.237 10.854 -70.699 1.00 64.81 87 MET A N 1
ATOM 675 C CA . MET A 1 87 ? 51.495 11.511 -69.418 1.00 64.81 87 MET A CA 1
ATOM 676 C C . MET A 1 87 ? 50.516 12.658 -69.173 1.00 64.81 87 MET A C 1
ATOM 678 O O . MET A 1 87 ? 49.880 12.685 -68.131 1.00 64.81 87 MET A O 1
ATOM 682 N N . THR A 1 88 ? 50.292 13.528 -70.159 1.00 73.75 88 THR A N 1
ATOM 683 C CA . THR A 1 88 ? 49.336 14.647 -70.032 1.00 73.75 88 THR A CA 1
ATOM 684 C C . THR A 1 88 ? 47.881 14.199 -69.861 1.00 73.75 88 THR A C 1
ATOM 686 O O . THR A 1 88 ? 47.119 14.853 -69.151 1.00 73.75 88 THR A O 1
ATOM 689 N N . LEU A 1 89 ? 47.465 13.097 -70.496 1.00 72.94 89 LEU A N 1
ATOM 690 C CA . LEU A 1 89 ? 46.141 12.507 -70.263 1.00 72.94 89 LEU A CA 1
ATOM 691 C C . LEU A 1 89 ? 46.040 11.900 -68.860 1.00 72.94 89 LEU A C 1
ATOM 693 O O . LEU A 1 89 ? 45.065 12.162 -68.166 1.00 72.94 89 LEU A O 1
ATOM 697 N N . TRP A 1 90 ? 47.064 11.166 -68.424 1.00 77.31 90 TRP A N 1
ATOM 698 C CA . TRP A 1 90 ? 47.117 10.588 -67.083 1.00 77.31 90 TRP A CA 1
ATOM 699 C C . TRP A 1 90 ? 47.126 11.667 -65.988 1.00 77.31 90 TRP A C 1
ATOM 701 O O . TRP A 1 90 ? 46.377 11.560 -65.027 1.00 77.31 90 TRP A O 1
ATOM 711 N N . GLU A 1 91 ? 47.892 12.748 -66.151 1.00 76.50 91 GLU A N 1
ATOM 712 C CA . GLU A 1 91 ? 47.917 13.889 -65.223 1.00 76.50 91 GLU A CA 1
ATOM 713 C C . GLU A 1 91 ? 46.552 14.581 -65.117 1.00 76.50 91 GLU A C 1
ATOM 715 O O . GLU A 1 91 ? 46.134 14.955 -64.021 1.00 76.50 91 GLU A O 1
ATOM 720 N N . ARG A 1 92 ? 45.823 14.714 -66.235 1.00 73.56 92 ARG A N 1
ATOM 721 C CA . ARG A 1 92 ? 44.446 15.236 -66.229 1.00 73.56 92 ARG A CA 1
ATOM 722 C C . ARG A 1 92 ? 43.483 14.296 -65.514 1.00 73.56 92 ARG A C 1
ATOM 724 O O . ARG A 1 92 ? 42.709 14.762 -64.689 1.00 73.56 92 ARG A O 1
ATOM 731 N N . GLU A 1 93 ? 43.565 12.994 -65.779 1.00 79.69 93 GLU A N 1
ATOM 732 C CA . GLU A 1 93 ? 42.746 11.987 -65.093 1.00 79.69 93 GLU A CA 1
ATOM 733 C C . GLU A 1 93 ? 43.024 11.957 -63.581 1.00 79.69 93 GLU A C 1
ATOM 735 O O . GLU A 1 93 ? 42.089 11.847 -62.791 1.00 79.69 93 GLU A O 1
ATOM 740 N N . GLN A 1 94 ? 44.284 12.110 -63.156 1.00 78.38 94 GLN A N 1
ATOM 741 C CA . GLN A 1 94 ? 44.638 12.217 -61.736 1.00 78.38 94 GLN A CA 1
ATOM 742 C C . GLN A 1 94 ? 44.100 13.506 -61.103 1.00 78.38 94 GLN A C 1
ATOM 744 O O . GLN A 1 94 ? 43.580 13.463 -59.991 1.00 78.38 94 GLN A O 1
ATOM 749 N N . ALA A 1 95 ? 44.179 14.642 -61.802 1.00 73.56 95 ALA A N 1
ATOM 750 C CA . ALA A 1 95 ? 43.632 15.907 -61.312 1.00 73.56 95 ALA A CA 1
ATOM 751 C C . ALA A 1 95 ? 42.098 15.864 -61.179 1.00 73.56 95 ALA A C 1
ATOM 753 O O . ALA A 1 95 ? 41.553 16.337 -60.182 1.00 73.56 95 ALA A O 1
ATOM 754 N N . GLU A 1 96 ? 41.399 15.254 -62.141 1.00 80.62 96 GLU A N 1
ATOM 755 C CA . GLU A 1 96 ? 39.949 15.033 -62.076 1.00 80.62 96 GLU A CA 1
ATOM 756 C C . GLU A 1 96 ? 39.569 14.064 -60.945 1.00 80.62 96 GLU A C 1
ATOM 758 O O . GLU A 1 96 ? 38.620 14.324 -60.205 1.00 80.62 96 GLU A O 1
ATOM 763 N N . ALA A 1 97 ? 40.328 12.977 -60.757 1.00 78.62 97 ALA A N 1
ATOM 764 C CA . ALA A 1 97 ? 40.119 12.042 -59.654 1.00 78.62 97 ALA A CA 1
ATOM 765 C C . ALA A 1 97 ? 40.318 12.712 -58.284 1.00 78.62 97 ALA A C 1
ATOM 767 O O . ALA A 1 97 ? 39.479 12.542 -57.400 1.00 78.62 97 ALA A O 1
ATOM 768 N N . HIS A 1 98 ? 41.367 13.525 -58.132 1.00 82.12 98 HIS A N 1
ATOM 769 C CA . HIS A 1 98 ? 41.632 14.278 -56.906 1.00 82.12 98 HIS A CA 1
ATOM 770 C C . HIS A 1 98 ? 40.528 15.303 -56.613 1.00 82.12 98 HIS A C 1
ATOM 772 O O . HIS A 1 98 ? 40.054 15.389 -55.485 1.00 82.12 98 HIS A O 1
ATOM 778 N N . GLY A 1 99 ? 40.047 16.029 -57.629 1.00 84.50 99 GLY A N 1
ATOM 779 C CA . GLY A 1 99 ? 38.917 16.951 -57.472 1.00 84.50 99 GLY A CA 1
ATOM 780 C C . GLY A 1 99 ? 37.632 16.242 -57.026 1.00 84.50 99 GLY A C 1
ATOM 781 O O . GLY A 1 99 ? 36.940 16.712 -56.125 1.00 84.50 99 GLY A O 1
ATOM 782 N N . LEU A 1 100 ? 37.338 15.063 -57.585 1.00 83.56 100 LEU A N 1
ATOM 783 C CA . LEU A 1 100 ? 36.200 14.241 -57.153 1.00 83.56 100 LEU A CA 1
ATOM 784 C C . LEU A 1 100 ? 36.364 13.711 -55.719 1.00 83.56 100 LEU A C 1
ATOM 786 O O . LEU A 1 100 ? 35.370 13.564 -55.005 1.00 83.56 100 LEU A O 1
ATOM 790 N N . GLU A 1 101 ? 37.586 13.399 -55.286 1.00 83.56 101 GLU A N 1
ATOM 791 C CA . GLU A 1 101 ? 37.878 13.012 -53.901 1.00 83.56 101 GLU A CA 1
ATOM 792 C C . GLU A 1 101 ? 37.705 14.181 -52.927 1.00 83.56 101 GLU A C 1
ATOM 794 O O . GLU A 1 101 ? 37.079 14.001 -51.880 1.00 83.56 101 GLU A O 1
ATOM 799 N N . GLU A 1 102 ? 38.157 15.383 -53.288 1.00 85.81 102 GLU A N 1
ATOM 800 C CA . GLU A 1 102 ? 37.932 16.605 -52.508 1.00 85.81 102 GLU A CA 1
ATOM 801 C C . GLU A 1 102 ? 36.440 16.939 -52.390 1.00 85.81 102 GLU A C 1
ATOM 803 O O . GLU A 1 102 ? 35.952 17.210 -51.291 1.00 85.81 102 GLU A O 1
ATOM 808 N N . GLU A 1 103 ? 35.676 16.847 -53.483 1.00 86.81 103 GLU A N 1
ATOM 809 C CA . GLU A 1 103 ? 34.222 17.044 -53.459 1.00 86.81 103 GLU A CA 1
ATOM 810 C C . GLU A 1 103 ? 33.513 16.002 -52.579 1.00 86.81 103 GLU A C 1
ATOM 812 O O . GLU A 1 103 ? 32.595 16.332 -51.817 1.00 86.81 103 GLU A O 1
ATOM 817 N N . ARG A 1 104 ? 33.943 14.734 -52.636 1.00 84.38 104 ARG A N 1
ATOM 818 C CA . ARG A 1 104 ? 33.428 13.671 -51.758 1.00 84.38 104 ARG A CA 1
ATOM 819 C C . ARG A 1 104 ? 33.758 13.951 -50.295 1.00 84.38 104 ARG A C 1
ATOM 821 O O . ARG A 1 104 ? 32.866 13.829 -49.454 1.00 84.38 104 ARG A O 1
ATOM 828 N N . ALA A 1 105 ? 34.989 14.354 -49.993 1.00 88.62 105 ALA A N 1
ATOM 829 C CA . ALA A 1 105 ? 35.417 14.710 -48.645 1.00 88.62 105 ALA A CA 1
ATOM 830 C C . ALA A 1 105 ? 34.624 15.910 -48.103 1.00 88.62 105 ALA A C 1
ATOM 832 O O . ALA A 1 105 ? 34.118 15.855 -46.982 1.00 88.62 105 ALA A O 1
ATOM 833 N N . ALA A 1 106 ? 34.415 16.947 -48.920 1.00 90.94 106 ALA A N 1
ATOM 834 C CA . ALA A 1 106 ? 33.599 18.106 -48.565 1.00 90.94 106 ALA A CA 1
ATOM 835 C C . ALA A 1 106 ? 32.136 17.720 -48.289 1.00 90.94 106 ALA A C 1
ATOM 837 O O . ALA A 1 106 ? 31.531 18.203 -47.330 1.00 90.94 106 ALA A O 1
ATOM 838 N N . ARG A 1 107 ? 31.564 16.804 -49.082 1.00 91.50 107 ARG A N 1
ATOM 839 C CA . ARG A 1 107 ? 30.196 16.306 -48.873 1.00 91.50 107 ARG A CA 1
ATOM 840 C C . ARG A 1 107 ? 30.061 15.479 -47.593 1.00 91.50 107 ARG A C 1
ATOM 842 O O . ARG A 1 107 ? 29.052 15.614 -46.902 1.00 91.50 107 ARG A O 1
ATOM 849 N N . ILE A 1 108 ? 31.055 14.652 -47.266 1.00 91.62 108 ILE A N 1
ATOM 850 C CA . ILE A 1 108 ? 31.098 13.893 -46.006 1.00 91.62 108 ILE A CA 1
ATOM 851 C C . ILE A 1 108 ? 31.204 14.856 -44.820 1.00 91.62 108 ILE A C 1
ATOM 853 O O . ILE A 1 108 ? 30.385 14.777 -43.910 1.00 91.62 108 ILE A O 1
ATOM 857 N N . ALA A 1 109 ? 32.109 15.837 -44.880 1.00 93.44 109 ALA A N 1
ATOM 858 C CA . ALA A 1 109 ? 32.246 16.854 -43.838 1.00 93.44 109 ALA A CA 1
ATOM 859 C C . ALA A 1 109 ? 30.951 17.665 -43.633 1.00 93.44 109 ALA A C 1
ATOM 861 O O . ALA A 1 109 ? 30.556 17.944 -42.499 1.00 93.44 109 ALA A O 1
ATOM 862 N N . ALA A 1 110 ? 30.241 18.002 -44.716 1.00 93.25 110 ALA A N 1
ATOM 863 C CA . ALA A 1 110 ? 28.939 18.659 -44.634 1.00 93.25 110 ALA A CA 1
ATOM 864 C C . ALA A 1 110 ? 27.887 17.769 -43.946 1.00 93.25 110 ALA A C 1
ATOM 866 O O . ALA A 1 110 ? 27.179 18.247 -43.059 1.00 93.25 110 ALA A O 1
ATOM 867 N N . LEU A 1 111 ? 27.809 16.480 -44.295 1.00 93.88 111 LEU A N 1
ATOM 868 C CA . LEU A 1 111 ? 26.909 15.524 -43.638 1.00 93.88 111 LEU A CA 1
ATOM 869 C C . LEU A 1 111 ? 27.238 15.345 -42.152 1.00 93.88 111 LEU A C 1
ATOM 871 O O . LEU A 1 111 ? 26.326 15.331 -41.327 1.00 93.88 111 LEU A O 1
ATOM 875 N N . ASP A 1 112 ? 28.518 15.266 -41.799 1.00 94.06 112 ASP A N 1
ATOM 876 C CA . ASP A 1 112 ? 28.952 15.140 -40.408 1.00 94.06 112 ASP A CA 1
ATOM 877 C C . ASP A 1 112 ? 28.626 16.402 -39.600 1.00 94.06 112 ASP A C 1
ATOM 879 O O . ASP A 1 112 ? 28.200 16.302 -38.450 1.00 94.06 112 ASP A O 1
ATOM 883 N N . SER A 1 113 ? 28.697 17.589 -40.213 1.00 93.44 113 SER A N 1
ATOM 884 C CA . SER A 1 113 ? 28.260 18.832 -39.564 1.00 93.44 113 SER A CA 1
ATOM 885 C C . SER A 1 113 ? 26.749 18.865 -39.288 1.00 93.44 113 SER A C 1
ATOM 887 O O . SER A 1 113 ? 26.320 19.363 -38.247 1.00 93.44 113 SER A O 1
ATOM 889 N N . VAL A 1 114 ? 25.930 18.303 -40.186 1.00 95.31 114 VAL A N 1
ATOM 890 C CA . VAL A 1 114 ? 24.477 18.179 -39.986 1.00 95.31 114 VAL A CA 1
ATOM 891 C C . VAL A 1 114 ? 24.186 17.179 -38.872 1.00 95.31 114 VAL A C 1
ATOM 893 O O . VAL A 1 114 ? 23.441 17.502 -37.951 1.00 95.31 114 VAL A O 1
ATOM 896 N N . ARG A 1 115 ? 24.845 16.015 -38.890 1.00 94.19 115 ARG A N 1
ATOM 897 C CA . ARG A 1 115 ? 24.733 15.001 -37.830 1.00 94.19 115 ARG A CA 1
ATOM 898 C C . ARG A 1 115 ? 25.149 15.542 -36.465 1.00 94.19 115 ARG A C 1
ATOM 900 O O . ARG A 1 115 ? 24.494 15.240 -35.475 1.00 94.19 115 ARG A O 1
ATOM 907 N N . ALA A 1 116 ? 26.199 16.361 -36.403 1.00 93.50 116 ALA A N 1
ATOM 908 C CA . ALA A 1 116 ? 26.629 17.004 -35.164 1.00 93.50 116 ALA A CA 1
ATOM 909 C C . ALA A 1 116 ? 25.547 17.949 -34.612 1.00 93.50 116 ALA A C 1
ATOM 911 O O . ALA A 1 116 ? 25.208 17.864 -33.434 1.00 93.50 116 ALA A O 1
ATOM 912 N N . ARG A 1 117 ? 24.936 18.780 -35.468 1.00 94.56 117 ARG A N 1
ATOM 913 C CA . ARG A 1 117 ? 23.821 19.663 -35.071 1.00 94.56 117 ARG A CA 1
ATOM 914 C C . ARG A 1 117 ? 22.590 18.881 -34.622 1.00 94.56 117 ARG A C 1
ATOM 916 O O . ARG A 1 117 ? 21.938 19.263 -33.655 1.00 94.56 117 ARG A O 1
ATOM 923 N N . GLU A 1 118 ? 22.266 17.787 -35.306 1.00 93.38 118 GLU A N 1
ATOM 924 C CA . GLU A 1 118 ? 21.162 16.906 -34.917 1.00 93.38 118 GLU A CA 1
ATOM 925 C C . GLU A 1 118 ? 21.430 16.211 -33.578 1.00 93.38 118 GLU A C 1
ATOM 927 O O . GLU A 1 118 ? 20.524 16.122 -32.751 1.00 93.38 118 GLU A O 1
ATOM 932 N N . ALA A 1 119 ? 22.669 15.779 -33.329 1.00 93.94 119 ALA A N 1
ATOM 933 C CA . ALA A 1 119 ? 23.077 15.185 -32.061 1.00 93.94 119 ALA A CA 1
ATOM 934 C C . ALA A 1 119 ? 23.009 16.194 -30.903 1.00 93.94 119 ALA A C 1
ATOM 936 O O . ALA A 1 119 ? 22.526 15.855 -29.823 1.00 93.94 119 ALA A O 1
ATOM 937 N N . GLU A 1 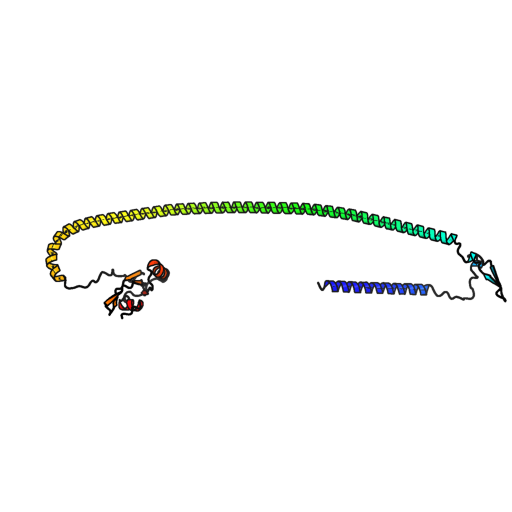120 ? 23.433 17.441 -31.118 1.00 94.19 120 GLU A N 1
ATOM 938 C CA . GLU A 1 120 ? 23.284 18.514 -30.127 1.00 94.19 120 GLU A CA 1
ATOM 939 C C . GLU A 1 120 ? 21.810 18.838 -29.859 1.00 94.19 120 GLU A C 1
ATOM 941 O O . GLU A 1 120 ? 21.397 18.922 -28.703 1.00 94.19 120 GLU A O 1
ATOM 946 N N . ALA A 1 121 ? 20.985 18.932 -30.905 1.00 94.50 121 ALA A N 1
ATOM 947 C CA . ALA A 1 121 ? 19.547 19.134 -30.752 1.00 94.50 121 ALA A CA 1
ATOM 948 C C . ALA A 1 121 ? 18.871 17.966 -30.013 1.00 94.50 121 ALA A C 1
ATOM 950 O O . ALA A 1 121 ? 17.956 18.188 -29.224 1.00 94.50 121 ALA A O 1
ATOM 951 N N . ALA A 1 122 ? 19.314 16.726 -30.241 1.00 94.25 122 ALA A N 1
ATOM 952 C CA . ALA A 1 122 ? 18.823 15.560 -29.513 1.00 94.25 122 ALA A CA 1
ATOM 953 C C . ALA A 1 122 ? 19.186 15.628 -28.022 1.00 94.25 122 ALA A C 1
ATOM 955 O O . ALA A 1 122 ? 18.313 15.411 -27.187 1.00 94.25 122 ALA A O 1
ATOM 956 N N . ARG A 1 123 ? 20.426 16.013 -27.688 1.00 95.94 123 ARG A N 1
ATOM 957 C CA . ARG A 1 123 ? 20.864 16.206 -26.295 1.00 95.94 123 ARG A CA 1
ATOM 958 C C . ARG A 1 123 ? 20.057 17.281 -25.577 1.00 95.94 123 ARG A C 1
ATOM 960 O O . ARG A 1 123 ? 19.616 17.053 -24.459 1.00 95.94 123 ARG A O 1
ATOM 967 N N . LEU A 1 124 ? 19.813 18.422 -26.224 1.00 96.50 124 LEU A N 1
ATOM 968 C CA . LEU A 1 124 ? 18.999 19.491 -25.635 1.00 96.50 124 LEU A CA 1
ATOM 969 C C . LEU A 1 124 ? 17.563 19.026 -25.357 1.00 96.50 124 LEU A C 1
ATOM 971 O O . LEU A 1 124 ? 17.043 19.280 -24.276 1.00 96.50 124 LEU A O 1
ATOM 975 N N . ARG A 1 125 ? 16.945 18.286 -26.288 1.00 95.50 125 ARG A N 1
ATOM 976 C CA . ARG A 1 125 ? 15.609 17.701 -26.070 1.00 95.50 125 ARG A CA 1
ATOM 977 C C . ARG A 1 125 ? 15.599 16.683 -24.933 1.00 95.50 125 ARG A C 1
ATOM 979 O O . ARG A 1 125 ? 14.636 16.634 -24.178 1.00 95.50 125 ARG A O 1
ATOM 986 N N . GLU A 1 126 ? 16.645 15.871 -24.813 1.00 93.88 126 GLU A N 1
ATOM 987 C CA . GLU A 1 126 ? 16.781 14.901 -23.724 1.00 93.88 126 GLU A CA 1
ATOM 988 C C . GLU A 1 126 ? 16.935 15.602 -22.365 1.00 93.88 126 GLU A C 1
ATOM 990 O O . GLU A 1 126 ? 16.287 15.216 -21.395 1.00 93.88 126 GLU A O 1
ATOM 995 N N . GLU A 1 127 ? 17.717 16.681 -22.296 1.00 95.44 127 GLU A N 1
ATOM 996 C CA . GLU A 1 127 ? 17.843 17.508 -21.092 1.00 95.44 127 GLU A CA 1
ATOM 997 C C . GLU A 1 127 ? 16.535 18.219 -20.721 1.00 95.44 127 GLU A C 1
ATOM 999 O O . GLU A 1 127 ? 16.183 18.278 -19.542 1.00 95.44 127 GLU A O 1
ATOM 1004 N N . GLU A 1 128 ? 15.804 18.752 -21.702 1.00 96.00 128 GLU A N 1
ATOM 1005 C CA . GLU A 1 128 ? 14.475 19.339 -21.495 1.00 96.00 128 GLU A CA 1
ATOM 1006 C C . GLU A 1 128 ? 13.482 18.302 -20.977 1.00 96.00 128 GLU A C 1
ATOM 1008 O O . GLU A 1 128 ? 12.771 18.561 -20.004 1.00 96.00 128 GLU A O 1
ATOM 1013 N N . TRP A 1 129 ? 13.464 17.115 -21.584 1.00 95.56 129 TRP A N 1
ATOM 1014 C CA . TRP A 1 129 ? 12.617 16.015 -21.141 1.00 95.56 129 TRP A CA 1
ATOM 1015 C C . TRP A 1 129 ? 12.966 15.584 -19.715 1.00 95.56 129 TRP A C 1
ATOM 1017 O O . TRP A 1 129 ? 12.067 15.450 -18.889 1.00 95.56 129 TRP A O 1
ATOM 1027 N N . ARG A 1 130 ? 14.259 15.465 -19.382 1.00 94.56 130 ARG A N 1
ATOM 1028 C CA . ARG A 1 130 ? 14.704 15.129 -18.022 1.00 94.56 130 ARG A CA 1
ATOM 1029 C C . ARG A 1 130 ? 14.246 16.166 -16.998 1.00 94.56 130 ARG A C 1
ATOM 1031 O O . ARG A 1 130 ? 13.773 15.788 -15.935 1.00 94.56 130 ARG A O 1
ATOM 1038 N N . LYS A 1 131 ? 14.336 17.462 -17.319 1.00 96.38 131 LYS A N 1
ATOM 1039 C CA . LYS A 1 131 ? 13.833 18.536 -16.442 1.00 96.38 131 LYS A CA 1
ATOM 1040 C C . LYS A 1 131 ? 12.323 18.442 -16.235 1.00 96.38 131 LYS A C 1
ATOM 1042 O O . LYS A 1 131 ? 11.862 18.551 -15.105 1.00 96.38 131 LYS A O 1
ATOM 1047 N N . GLN A 1 132 ? 11.559 18.209 -17.302 1.00 94.50 132 GLN A N 1
ATOM 1048 C CA . GLN A 1 132 ? 10.106 18.040 -17.200 1.00 94.50 132 GLN A CA 1
ATOM 1049 C C . GLN A 1 132 ? 9.729 16.817 -16.361 1.00 94.50 132 GLN A C 1
ATOM 1051 O O . GLN A 1 132 ? 8.782 16.872 -15.578 1.00 94.50 132 GLN A O 1
ATOM 1056 N N . ASP A 1 133 ? 10.462 15.718 -16.512 1.00 96.12 133 ASP A N 1
ATOM 1057 C CA . ASP A 1 133 ? 10.226 14.494 -15.754 1.00 96.12 133 ASP A CA 1
ATOM 1058 C C . ASP A 1 133 ? 10.584 14.684 -14.269 1.00 96.12 133 ASP A C 1
ATOM 1060 O O . ASP A 1 133 ? 9.777 14.362 -13.399 1.00 96.12 133 ASP A O 1
ATOM 1064 N N . GLU A 1 134 ? 11.721 15.323 -13.966 1.00 94.88 134 GLU A N 1
ATOM 1065 C CA . GLU A 1 134 ? 12.106 15.728 -12.604 1.00 94.88 134 GLU A CA 1
ATOM 1066 C C . GLU A 1 134 ? 11.044 16.636 -11.952 1.00 94.88 134 GLU A C 1
ATOM 1068 O O . GLU A 1 134 ? 10.641 16.401 -10.810 1.00 94.88 134 GLU A O 1
ATOM 1073 N N . GLU A 1 135 ? 10.535 17.640 -12.673 1.00 95.50 135 GLU A N 1
ATOM 1074 C CA . GLU A 1 135 ? 9.460 18.518 -12.191 1.00 95.50 135 GLU A CA 1
ATOM 1075 C C . GLU A 1 135 ? 8.156 17.754 -11.946 1.00 95.50 135 GLU A C 1
ATOM 1077 O O . GLU A 1 135 ? 7.487 17.968 -10.929 1.00 95.50 135 GLU A O 1
ATOM 1082 N N . ARG A 1 136 ? 7.792 16.839 -12.849 1.00 95.94 136 ARG A N 1
ATOM 1083 C CA . ARG A 1 136 ? 6.609 15.989 -12.702 1.00 95.94 136 ARG A CA 1
ATOM 1084 C C . ARG A 1 136 ? 6.726 15.102 -11.464 1.00 95.94 136 ARG A C 1
ATOM 1086 O O . ARG A 1 136 ? 5.773 15.035 -10.686 1.00 95.94 136 ARG A O 1
ATOM 1093 N N . PHE A 1 137 ? 7.872 14.453 -11.264 1.00 95.38 137 PHE A N 1
ATOM 1094 C CA . PHE A 1 137 ? 8.126 13.637 -10.078 1.00 95.38 137 PHE A CA 1
ATOM 1095 C C . PHE A 1 137 ? 8.075 14.473 -8.799 1.00 95.38 137 PHE A C 1
ATOM 1097 O O . PHE A 1 137 ? 7.413 14.076 -7.843 1.00 95.38 137 PHE A O 1
ATOM 1104 N N . ALA A 1 138 ? 8.669 15.669 -8.796 1.00 95.75 138 ALA A N 1
ATOM 1105 C CA . ALA A 1 138 ? 8.607 16.574 -7.651 1.00 95.75 138 ALA A CA 1
ATOM 1106 C C . ALA A 1 138 ? 7.165 16.996 -7.310 1.00 95.75 138 ALA A C 1
ATOM 1108 O O . ALA A 1 138 ? 6.790 17.042 -6.135 1.00 95.75 138 ALA A O 1
ATOM 1109 N N . GLN A 1 139 ? 6.331 17.272 -8.319 1.00 95.38 139 GLN A N 1
ATOM 1110 C CA . GLN A 1 139 ? 4.909 17.573 -8.122 1.00 95.38 139 GLN A CA 1
ATOM 1111 C C . GLN A 1 139 ? 4.135 16.367 -7.580 1.00 95.38 139 GLN A C 1
ATOM 1113 O O . GLN A 1 139 ? 3.290 16.519 -6.694 1.00 95.38 139 GLN A O 1
ATOM 1118 N N . GLU A 1 140 ? 4.413 15.168 -8.092 1.00 94.25 140 GLU A N 1
ATOM 1119 C CA . GLU A 1 140 ? 3.766 13.944 -7.626 1.00 94.25 140 GLU A CA 1
ATOM 1120 C C . GLU A 1 140 ? 4.144 13.628 -6.175 1.00 94.25 140 GLU A C 1
ATOM 1122 O O . GLU A 1 140 ? 3.264 13.338 -5.363 1.00 94.25 140 GLU A O 1
ATOM 1127 N N . ASP A 1 141 ? 5.418 13.768 -5.816 1.00 95.62 141 ASP A N 1
ATOM 1128 C CA . ASP A 1 141 ? 5.897 13.581 -4.448 1.00 95.62 141 ASP A CA 1
ATOM 1129 C C . ASP A 1 141 ? 5.318 14.628 -3.492 1.00 95.62 141 ASP A C 1
ATOM 1131 O O . ASP A 1 141 ? 4.879 14.285 -2.390 1.00 95.62 141 ASP A O 1
ATOM 1135 N N . ALA A 1 142 ? 5.217 15.891 -3.919 1.00 96.56 142 ALA A N 1
ATOM 1136 C CA . ALA A 1 142 ? 4.540 16.928 -3.145 1.00 96.56 142 ALA A CA 1
ATOM 1137 C C . ALA A 1 142 ? 3.061 16.580 -2.906 1.00 96.56 142 ALA A C 1
ATOM 1139 O O . ALA A 1 142 ? 2.575 16.690 -1.778 1.00 96.56 142 ALA A O 1
ATOM 1140 N N . ARG A 1 143 ? 2.357 16.089 -3.934 1.00 96.50 143 ARG A N 1
ATOM 1141 C CA . ARG A 1 143 ? 0.957 15.655 -3.826 1.00 96.50 143 ARG A CA 1
ATOM 1142 C C . ARG A 1 143 ? 0.799 14.439 -2.913 1.00 96.50 143 ARG A C 1
ATOM 1144 O O . ARG A 1 143 ? -0.124 14.403 -2.103 1.00 96.50 143 ARG A O 1
ATOM 1151 N N . ARG A 1 144 ? 1.695 13.453 -3.009 1.00 96.62 144 ARG A N 1
ATOM 1152 C CA . ARG A 1 144 ? 1.714 12.276 -2.122 1.00 96.62 144 ARG A CA 1
ATOM 1153 C C . ARG A 1 144 ? 1.931 12.688 -0.671 1.00 96.62 144 ARG A C 1
ATOM 1155 O O . ARG A 1 144 ? 1.232 12.197 0.210 1.00 96.62 144 ARG A O 1
ATOM 1162 N N . LYS A 1 145 ? 2.849 13.625 -0.428 1.00 96.69 145 LYS A N 1
ATOM 1163 C CA . LYS A 1 145 ? 3.113 14.165 0.908 1.00 96.69 145 LYS A CA 1
ATOM 1164 C C . LYS A 1 145 ? 1.902 14.909 1.474 1.00 96.69 145 LYS A C 1
ATOM 1166 O O . LYS A 1 145 ? 1.561 14.691 2.631 1.00 96.69 145 LYS A O 1
ATOM 1171 N N . GLN A 1 146 ? 1.231 15.729 0.664 1.00 96.31 146 GLN A N 1
ATOM 1172 C CA . GLN A 1 146 ? -0.010 16.401 1.066 1.00 96.31 146 GLN A CA 1
ATOM 1173 C C . GLN A 1 146 ? -1.111 15.397 1.416 1.00 96.31 146 GLN A C 1
ATOM 1175 O O . GLN A 1 146 ? -1.736 15.523 2.463 1.00 96.31 146 GLN A O 1
ATOM 1180 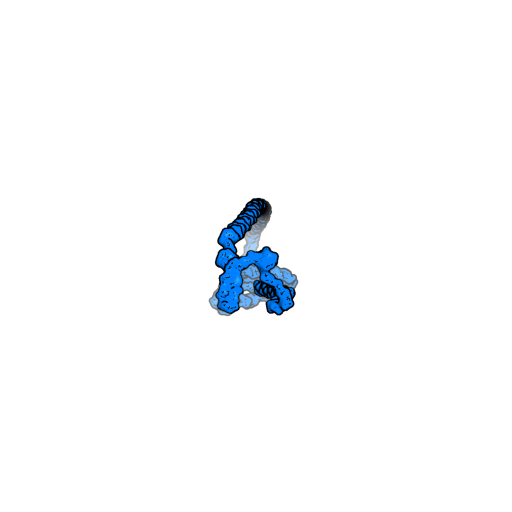N N . LEU A 1 147 ? -1.301 14.364 0.591 1.00 97.19 147 LEU A N 1
ATOM 1181 C CA . LEU A 1 147 ? -2.290 13.321 0.851 1.00 97.19 147 LEU A CA 1
ATOM 1182 C C . LEU A 1 147 ? -2.000 12.570 2.158 1.00 97.19 147 LEU A C 1
ATOM 1184 O O . LEU A 1 147 ? -2.921 12.293 2.920 1.00 97.19 147 LEU A O 1
ATOM 1188 N N . LEU A 1 148 ? -0.731 12.248 2.428 1.00 96.44 148 LEU A N 1
ATOM 1189 C CA . LEU A 1 148 ? -0.323 11.626 3.690 1.00 96.44 148 LEU A CA 1
ATOM 1190 C C . LEU A 1 148 ? -0.610 12.542 4.882 1.00 96.44 148 LEU A C 1
ATOM 1192 O O . LEU A 1 148 ? -1.173 12.088 5.871 1.00 96.44 148 LEU A O 1
ATOM 1196 N N . GLU A 1 149 ? -0.295 13.833 4.777 1.00 96.50 149 GLU A N 1
ATOM 1197 C CA . GLU A 1 149 ? -0.579 14.802 5.838 1.00 96.50 149 GLU A CA 1
ATOM 1198 C C . GLU A 1 149 ? -2.090 14.961 6.086 1.00 96.50 149 GLU A C 1
ATOM 1200 O O . GLU A 1 149 ? -2.533 15.042 7.232 1.00 96.50 149 GLU A O 1
ATOM 1205 N N . GLU A 1 150 ? -2.904 14.969 5.027 1.00 96.19 150 GLU A N 1
ATOM 1206 C CA . GLU A 1 150 ? -4.366 14.973 5.123 1.00 96.19 150 GLU A CA 1
ATOM 1207 C C . GLU A 1 150 ? -4.900 13.690 5.767 1.00 96.19 150 GLU A C 1
ATOM 1209 O O . GLU A 1 150 ? -5.778 13.762 6.629 1.00 96.19 150 GLU A O 1
ATOM 1214 N N . GLN A 1 151 ? -4.353 12.526 5.404 1.00 95.81 151 GLN A N 1
ATOM 1215 C CA . GLN A 1 151 ? -4.711 11.251 6.025 1.00 95.81 151 GLN A CA 1
ATOM 1216 C C . GLN A 1 151 ? -4.336 11.222 7.507 1.00 95.81 151 GLN A C 1
ATOM 1218 O O . GLN A 1 151 ? -5.170 10.838 8.323 1.00 95.81 151 GLN A O 1
ATOM 1223 N N . GLU A 1 152 ? -3.138 11.675 7.879 1.00 95.81 152 GLU A N 1
ATOM 1224 C CA . GLU A 1 152 ? -2.721 11.771 9.280 1.00 95.81 152 GLU A CA 1
ATOM 1225 C C . GLU A 1 152 ? -3.615 12.733 10.069 1.00 95.81 152 GLU A C 1
ATOM 1227 O O . GLU A 1 152 ? -4.042 12.416 11.179 1.00 95.81 152 GLU A O 1
ATOM 1232 N N . LYS A 1 153 ? -3.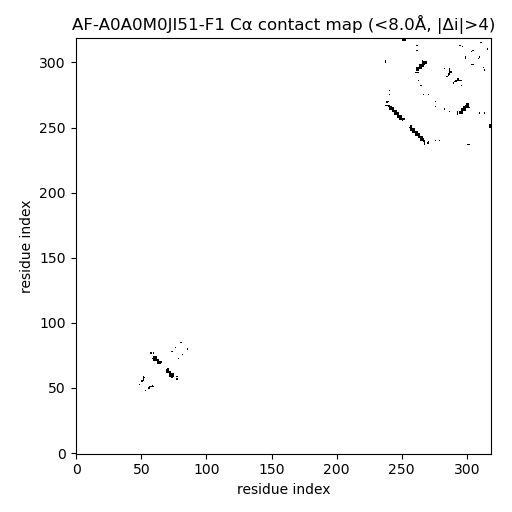959 13.895 9.498 1.00 96.62 153 LYS A N 1
ATOM 1233 C CA . LYS A 1 153 ? -4.909 14.838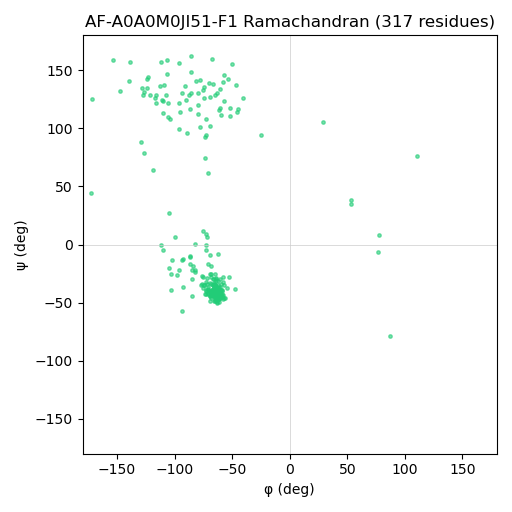 10.111 1.00 96.62 153 LYS A CA 1
ATOM 1234 C C . LYS A 1 153 ? -6.291 14.213 10.289 1.00 96.62 153 LYS A C 1
ATOM 1236 O O . LYS A 1 153 ? -6.895 14.368 11.350 1.00 96.62 153 LYS A O 1
ATOM 1241 N N . ALA A 1 154 ? -6.785 13.488 9.287 1.00 95.00 154 ALA A N 1
ATOM 1242 C CA . ALA A 1 154 ? -8.068 12.797 9.357 1.00 95.00 154 ALA A CA 1
ATOM 1243 C C . ALA A 1 154 ? -8.061 11.668 10.400 1.00 95.00 154 ALA A C 1
ATOM 1245 O O . ALA A 1 154 ? -9.035 11.528 11.141 1.00 95.00 154 ALA A O 1
ATOM 1246 N N . GLN A 1 155 ? -6.965 10.908 10.495 1.00 93.44 155 GLN A N 1
ATOM 1247 C CA . GLN A 1 155 ? -6.771 9.873 11.511 1.00 93.44 155 GLN A CA 1
ATOM 1248 C C . GLN A 1 155 ? -6.751 10.477 12.913 1.00 93.44 155 GLN A C 1
ATOM 1250 O O . GLN A 1 155 ? -7.546 10.061 13.749 1.00 93.44 155 GLN A O 1
ATOM 1255 N N . ARG A 1 156 ? -5.956 11.527 13.152 1.00 95.00 156 ARG A N 1
ATOM 1256 C CA . ARG A 1 156 ? -5.937 12.233 14.445 1.00 95.00 156 ARG A CA 1
ATOM 1257 C C . ARG A 1 156 ? -7.313 12.781 14.818 1.00 95.00 156 ARG A C 1
ATOM 1259 O O . ARG A 1 156 ? -7.765 12.603 15.942 1.00 95.00 156 ARG A O 1
ATOM 1266 N N . ALA A 1 157 ? -8.033 13.379 13.868 1.00 95.31 157 ALA A N 1
ATOM 1267 C CA . ALA A 1 157 ? -9.394 13.858 14.107 1.00 95.31 157 ALA A CA 1
ATOM 1268 C C . ALA A 1 157 ? -10.397 12.718 14.378 1.00 95.31 157 ALA A C 1
ATOM 1270 O O . ALA A 1 157 ? -11.399 12.919 15.066 1.00 95.31 157 ALA A O 1
ATOM 1271 N N . ALA A 1 158 ? -10.186 11.524 13.819 1.00 94.31 158 ALA A N 1
ATOM 1272 C CA . ALA A 1 158 ? -10.987 10.341 14.131 1.00 94.31 158 ALA A CA 1
ATOM 1273 C C . ALA A 1 158 ? -10.656 9.787 15.525 1.00 94.31 158 ALA A C 1
ATOM 1275 O O . ALA A 1 158 ? -11.574 9.493 16.285 1.00 94.31 158 ALA A O 1
ATOM 1276 N N . GLU A 1 159 ? -9.375 9.724 15.892 1.00 94.44 159 GLU A N 1
ATOM 1277 C CA . GLU A 1 159 ? -8.922 9.322 17.228 1.00 94.44 159 GLU A CA 1
ATOM 1278 C C . GLU A 1 159 ? -9.442 10.270 18.310 1.00 94.44 159 GLU A C 1
ATOM 1280 O O . GLU A 1 159 ? -9.966 9.821 19.326 1.00 94.44 159 GLU A O 1
ATOM 1285 N N . GLU A 1 160 ? -9.376 11.584 18.086 1.00 94.81 160 GLU A N 1
ATOM 1286 C CA . GLU A 1 160 ? -9.934 12.572 19.011 1.00 94.81 160 GLU A CA 1
ATOM 1287 C C . GLU A 1 160 ? -11.447 12.411 19.183 1.00 94.81 160 GLU A C 1
ATOM 1289 O O . GLU A 1 160 ? -11.945 12.511 20.305 1.00 94.81 160 GLU A O 1
ATOM 1294 N N . ARG A 1 161 ? -12.184 12.138 18.098 1.00 92.19 161 ARG A N 1
ATOM 1295 C CA . ARG A 1 161 ? -13.625 11.851 18.170 1.00 92.19 161 ARG A CA 1
ATOM 1296 C C . ARG A 1 161 ? -13.901 10.578 18.963 1.00 92.19 161 ARG A C 1
ATOM 1298 O O . ARG A 1 161 ? -14.696 10.627 19.895 1.00 92.19 161 ARG A O 1
ATOM 1305 N N . GLY A 1 162 ? -13.185 9.493 18.675 1.00 94.44 162 GLY A N 1
ATOM 1306 C CA . GLY A 1 162 ? -13.314 8.238 19.418 1.00 94.44 162 GLY A CA 1
ATOM 1307 C C . GLY A 1 162 ? -12.978 8.394 20.905 1.00 94.44 162 GLY A C 1
ATOM 1308 O O . GLY A 1 162 ? -13.682 7.861 21.758 1.00 94.44 162 GLY A O 1
ATOM 1309 N N . ASN A 1 163 ? -11.956 9.185 21.241 1.00 92.56 163 ASN A N 1
ATOM 1310 C CA . ASN A 1 163 ? -11.606 9.485 22.629 1.00 92.56 163 ASN A CA 1
ATOM 1311 C C . ASN A 1 163 ? -12.692 10.305 23.340 1.00 92.56 163 ASN A C 1
ATOM 1313 O O . ASN A 1 163 ? -12.961 10.052 24.513 1.00 92.56 163 ASN A O 1
ATOM 1317 N N . ARG A 1 164 ? -13.337 11.256 22.650 1.00 92.88 164 ARG A N 1
ATOM 1318 C CA . ARG A 1 164 ? -14.472 12.017 23.203 1.00 92.88 164 ARG A CA 1
ATOM 1319 C C . ARG A 1 164 ? -15.680 11.121 23.451 1.00 92.88 164 ARG A C 1
ATOM 1321 O O . ARG A 1 164 ? -16.198 11.124 24.559 1.00 92.88 164 ARG A O 1
ATOM 1328 N N . GLU A 1 165 ? -16.065 10.308 22.470 1.00 93.50 165 GLU A N 1
ATOM 1329 C CA . GLU A 1 165 ? -17.169 9.346 22.606 1.00 93.50 165 GLU A CA 1
ATOM 1330 C C . GLU A 1 165 ? -16.911 8.359 23.751 1.00 93.50 165 GLU A C 1
ATOM 1332 O O . GLU A 1 165 ? -17.790 8.090 24.570 1.00 93.50 165 GLU A O 1
ATOM 1337 N N . LYS A 1 166 ? -15.675 7.861 23.868 1.00 94.50 166 LYS A N 1
ATOM 1338 C CA . LYS A 1 166 ? -15.271 6.999 24.979 1.00 94.50 166 LYS A CA 1
ATOM 1339 C C . LYS A 1 166 ? -15.380 7.715 26.327 1.00 94.50 166 LYS A C 1
ATOM 1341 O O . LYS A 1 166 ? -15.912 7.130 27.265 1.00 94.50 166 LYS A O 1
ATOM 1346 N N . ALA A 1 167 ? -14.923 8.963 26.427 1.00 93.56 167 ALA A N 1
ATOM 1347 C CA . ALA A 1 167 ? -15.032 9.747 27.656 1.00 93.56 167 ALA A CA 1
ATOM 1348 C C . ALA A 1 167 ? -16.497 10.022 28.045 1.00 93.56 167 ALA A C 1
ATOM 1350 O O . ALA A 1 167 ? -16.841 9.963 29.224 1.00 93.56 167 ALA A O 1
ATOM 1351 N N . GLU A 1 168 ? -17.375 10.274 27.071 1.00 94.69 168 GLU A N 1
ATOM 1352 C CA . GLU A 1 168 ? -18.817 10.441 27.293 1.00 94.69 168 GLU A CA 1
ATOM 1353 C C . GLU A 1 168 ? -19.471 9.146 27.794 1.00 94.69 168 GLU A C 1
ATOM 1355 O O . GLU A 1 168 ? -20.245 9.172 28.754 1.00 94.69 168 GLU A O 1
ATOM 1360 N N . LEU A 1 169 ? -19.121 8.002 27.200 1.00 94.06 169 LEU A N 1
ATOM 1361 C CA . LEU A 1 169 ? -19.589 6.689 27.649 1.00 94.06 169 LEU A CA 1
ATOM 1362 C C . LEU A 1 169 ? -19.084 6.353 29.054 1.00 94.06 169 LEU A C 1
ATOM 1364 O O . LEU A 1 169 ? -19.861 5.880 29.882 1.00 94.06 169 LEU A O 1
ATOM 1368 N N . GLU A 1 170 ? -17.811 6.620 29.348 1.00 93.44 170 GLU A N 1
ATOM 1369 C CA . GLU A 1 170 ? -17.241 6.437 30.685 1.00 93.44 170 GLU A CA 1
ATOM 1370 C C . GLU A 1 170 ? -17.948 7.331 31.713 1.00 93.44 170 GLU A C 1
ATOM 1372 O O . GLU A 1 170 ? -18.318 6.853 32.786 1.00 93.44 170 GLU A O 1
ATOM 1377 N N . ALA A 1 171 ? -18.224 8.594 31.376 1.00 94.38 171 ALA A N 1
ATOM 1378 C CA . ALA A 1 171 ? -18.990 9.493 32.236 1.00 94.38 171 ALA A CA 1
ATOM 1379 C C . ALA A 1 171 ? -20.422 8.980 32.473 1.00 94.38 171 ALA A C 1
ATOM 1381 O O . ALA A 1 171 ? -20.885 8.949 33.615 1.00 94.38 171 ALA A O 1
ATOM 1382 N N . SER A 1 172 ? -21.104 8.512 31.423 1.00 94.06 172 SER A N 1
ATOM 1383 C CA . SER A 1 172 ? -22.435 7.904 31.537 1.00 94.06 172 SER A CA 1
ATOM 1384 C C . SER A 1 172 ? -22.416 6.646 32.409 1.00 94.06 172 SER A C 1
ATOM 1386 O O . SER A 1 172 ? -23.311 6.454 33.232 1.00 94.06 172 SER A O 1
ATOM 1388 N N . LEU A 1 173 ? -21.392 5.801 32.265 1.00 95.62 173 LEU A N 1
ATOM 1389 C CA . LEU A 1 173 ? -21.228 4.588 33.062 1.00 95.62 173 LEU A CA 1
ATOM 1390 C C . LEU A 1 173 ? -21.003 4.920 34.541 1.00 95.62 173 LEU A C 1
ATOM 1392 O O . LEU A 1 173 ? -21.581 4.272 35.412 1.00 95.62 173 LEU A O 1
ATOM 1396 N N . VAL A 1 174 ? -20.198 5.943 34.837 1.00 95.56 174 VAL A N 1
ATOM 1397 C CA . VAL A 1 174 ? -19.978 6.418 36.210 1.00 95.56 174 VAL A CA 1
ATOM 1398 C C . VAL A 1 174 ? -21.285 6.920 36.830 1.00 95.56 174 VAL A C 1
ATOM 1400 O O . VAL A 1 174 ? -21.575 6.607 37.986 1.00 95.56 174 VAL A O 1
ATOM 1403 N N . GLU A 1 175 ? -22.104 7.661 36.082 1.00 94.38 175 GLU A N 1
ATOM 1404 C CA . GLU A 1 175 ? -23.413 8.118 36.565 1.00 94.38 175 GLU A CA 1
ATOM 1405 C C . GLU A 1 175 ? -24.400 6.959 36.786 1.00 94.38 175 GLU A C 1
ATOM 1407 O O . GLU A 1 175 ? -25.080 6.915 37.814 1.00 94.38 175 GLU A O 1
ATOM 1412 N N . GLU A 1 176 ? -24.440 5.971 35.890 1.00 93.88 176 GLU A N 1
ATOM 1413 C CA . GLU A 1 176 ? -25.210 4.734 36.085 1.00 93.88 176 GLU A CA 1
ATOM 1414 C C . GLU A 1 176 ? -24.768 3.967 37.340 1.00 93.88 176 GLU A C 1
ATOM 1416 O O . GLU A 1 176 ? -25.603 3.565 38.153 1.00 93.88 176 GLU A O 1
ATOM 1421 N N . GLN A 1 177 ? -23.459 3.818 37.558 1.00 90.19 177 GLN A N 1
ATOM 1422 C CA . GLN A 1 177 ? -22.922 3.164 38.753 1.00 90.19 177 GLN A CA 1
ATOM 1423 C C . GLN A 1 177 ? -23.316 3.898 40.038 1.00 90.19 177 GLN A C 1
ATOM 1425 O O . GLN A 1 177 ? -23.673 3.255 41.027 1.00 90.19 177 GLN A O 1
ATOM 1430 N N . LYS A 1 178 ? -23.305 5.239 40.033 1.00 93.38 178 LYS A N 1
ATOM 1431 C CA . LYS A 1 178 ? -23.795 6.040 41.167 1.00 93.38 178 LYS A CA 1
ATOM 1432 C C . LYS A 1 178 ? -25.278 5.785 41.436 1.00 93.38 178 LYS A C 1
ATOM 1434 O O . LYS A 1 178 ? -25.654 5.632 42.596 1.00 93.38 178 LYS A O 1
ATOM 1439 N N . ARG A 1 179 ? -26.112 5.702 40.391 1.00 92.94 179 ARG A N 1
ATOM 1440 C CA . ARG A 1 179 ? -27.549 5.394 40.525 1.00 92.94 179 ARG A CA 1
ATOM 1441 C C . ARG A 1 179 ? -27.779 4.004 41.103 1.00 92.94 179 ARG A C 1
ATOM 1443 O O . ARG A 1 179 ? -28.550 3.865 42.048 1.00 92.94 179 ARG A O 1
ATOM 1450 N N . LEU A 1 180 ? -27.080 2.998 40.579 1.00 92.69 180 LEU A N 1
ATOM 1451 C CA . LEU A 1 180 ? -27.152 1.627 41.084 1.00 92.69 180 LEU A CA 1
ATOM 1452 C C . LEU A 1 180 ? -26.735 1.552 42.551 1.00 92.69 180 LEU A C 1
ATOM 1454 O O . LEU A 1 180 ? -27.422 0.917 43.347 1.00 92.69 180 LEU A O 1
ATOM 1458 N N . LYS A 1 181 ? -25.655 2.244 42.926 1.00 91.69 181 LYS A N 1
ATOM 1459 C CA . LYS A 1 181 ? -25.204 2.308 44.317 1.00 91.69 181 LYS A CA 1
ATOM 1460 C C . LYS A 1 181 ? -26.237 2.973 45.228 1.00 91.69 181 LYS A C 1
ATOM 1462 O O . LYS A 1 181 ? -26.554 2.423 46.274 1.00 91.69 181 LYS A O 1
ATOM 1467 N N . ALA A 1 182 ? -26.813 4.100 44.812 1.00 92.50 182 ALA A N 1
ATOM 1468 C CA . ALA A 1 182 ? -27.861 4.771 45.579 1.00 92.50 182 ALA A CA 1
ATOM 1469 C C . ALA A 1 182 ? -29.107 3.885 45.768 1.00 92.50 182 ALA A C 1
ATOM 1471 O O . ALA A 1 182 ? -29.717 3.891 46.837 1.00 92.50 182 ALA A O 1
ATOM 1472 N N . GLU A 1 183 ? -29.476 3.097 44.756 1.00 93.25 183 GLU A N 1
ATOM 1473 C CA . GLU A 1 183 ? -30.594 2.156 44.855 1.00 93.25 183 GLU A CA 1
ATOM 1474 C C . GLU A 1 183 ? -30.259 0.959 45.762 1.00 93.25 183 GLU A C 1
ATOM 1476 O O . GLU A 1 183 ? -31.098 0.549 46.562 1.00 93.25 183 GLU A O 1
ATOM 1481 N N . GLN A 1 184 ? -29.027 0.441 45.716 1.00 90.31 184 GLN A N 1
ATOM 1482 C CA . GLN A 1 184 ? -28.549 -0.573 46.665 1.00 90.31 184 GLN A CA 1
ATOM 1483 C C . GLN A 1 184 ? -28.578 -0.057 48.106 1.00 90.31 184 GLN A C 1
ATOM 1485 O O . GLN A 1 184 ? -29.076 -0.751 48.992 1.00 90.31 184 GLN A O 1
ATOM 1490 N N . ASP A 1 185 ? -28.106 1.169 48.339 1.00 91.19 185 ASP A N 1
ATOM 1491 C CA . ASP A 1 185 ? -28.127 1.806 49.658 1.00 91.19 185 ASP A CA 1
ATOM 1492 C C . ASP A 1 185 ? -29.573 1.999 50.148 1.00 91.19 185 ASP A C 1
ATOM 1494 O O . ASP A 1 185 ? -29.889 1.692 51.301 1.00 91.19 185 ASP A O 1
ATOM 1498 N N . ARG A 1 186 ? -30.493 2.405 49.259 1.00 91.69 186 ARG A N 1
ATOM 1499 C CA . ARG A 1 186 ? -31.932 2.485 49.557 1.00 91.69 186 ARG A CA 1
ATOM 1500 C C . ARG A 1 186 ? -32.513 1.118 49.923 1.00 91.69 186 ARG A C 1
ATOM 1502 O O . ARG A 1 186 ? -33.250 1.011 50.903 1.00 91.69 186 ARG A O 1
ATOM 1509 N N . GLN A 1 187 ? -32.197 0.068 49.166 1.00 85.94 187 GLN A N 1
ATOM 1510 C CA . GLN A 1 187 ? -32.647 -1.292 49.473 1.00 85.94 187 GLN A CA 1
ATOM 1511 C C . GLN A 1 187 ? -32.086 -1.785 50.809 1.00 85.94 187 GLN A C 1
ATOM 1513 O O . GLN A 1 187 ? -32.821 -2.397 51.585 1.00 85.94 187 GLN A O 1
ATOM 1518 N N . ALA A 1 188 ? -30.824 -1.477 51.113 1.00 87.38 188 ALA A N 1
ATOM 1519 C CA . ALA A 1 188 ? -30.207 -1.787 52.396 1.00 87.38 188 ALA A CA 1
ATOM 1520 C C . ALA A 1 188 ? -30.896 -1.043 53.550 1.00 87.38 188 ALA A C 1
ATOM 1522 O O . ALA A 1 188 ? -31.125 -1.634 54.605 1.00 87.38 188 ALA A O 1
ATOM 1523 N N . GLU A 1 189 ? -31.294 0.217 53.356 1.00 89.06 189 GLU A N 1
ATOM 1524 C CA . GLU A 1 189 ? -32.051 0.980 54.351 1.00 89.06 189 GLU A CA 1
ATOM 1525 C C . GLU A 1 189 ? -33.452 0.393 54.576 1.00 89.06 189 GLU A C 1
ATOM 1527 O O . GLU A 1 189 ? -33.873 0.221 55.722 1.00 89.06 189 GLU A O 1
ATOM 1532 N N . ILE A 1 190 ? -34.163 0.026 53.504 1.00 86.19 190 ILE A N 1
ATOM 1533 C CA . ILE A 1 190 ? -35.465 -0.655 53.591 1.00 86.19 190 ILE A CA 1
ATOM 1534 C C . ILE A 1 190 ? -35.314 -1.991 54.325 1.00 86.19 190 ILE A C 1
ATOM 1536 O O . ILE A 1 190 ? -36.097 -2.290 55.228 1.00 86.19 190 ILE A O 1
ATOM 1540 N N . PHE A 1 191 ? -34.298 -2.783 53.976 1.00 81.50 191 PHE A N 1
ATOM 1541 C CA . PHE A 1 191 ? -34.006 -4.053 54.635 1.00 81.50 191 PHE A CA 1
ATOM 1542 C C . PHE A 1 191 ? -33.679 -3.853 56.117 1.00 81.50 191 PHE A C 1
ATOM 1544 O O . PHE A 1 191 ? -34.216 -4.571 56.957 1.00 81.50 191 PHE A O 1
ATOM 1551 N N . ARG A 1 192 ? -32.871 -2.841 56.458 1.00 81.62 192 ARG A N 1
ATOM 1552 C CA . ARG A 1 192 ? -32.541 -2.488 57.843 1.00 81.62 192 ARG A CA 1
ATOM 1553 C C . ARG A 1 192 ? -33.788 -2.096 58.630 1.00 81.62 192 ARG A C 1
ATOM 1555 O O . ARG A 1 192 ? -34.012 -2.671 59.686 1.00 81.62 192 ARG A O 1
ATOM 1562 N N . LYS A 1 193 ? -34.627 -1.196 58.103 1.00 83.06 193 LYS A N 1
ATOM 1563 C CA . LYS A 1 193 ? -35.894 -0.790 58.741 1.00 83.06 193 LYS A CA 1
ATOM 1564 C C . LYS A 1 193 ? -36.843 -1.970 58.921 1.00 83.06 193 LYS A C 1
ATOM 1566 O O . LYS A 1 193 ? -37.477 -2.092 59.963 1.00 83.06 193 LYS A O 1
ATOM 1571 N N . LYS A 1 194 ? -36.923 -2.864 57.932 1.00 77.38 194 LYS A N 1
ATOM 1572 C CA . LYS A 1 194 ? -37.724 -4.088 58.023 1.00 77.38 194 LYS A CA 1
ATOM 1573 C C . LYS A 1 194 ? -37.178 -5.041 59.086 1.00 77.38 194 LYS A C 1
ATOM 1575 O O . LYS A 1 194 ? -37.961 -5.559 59.867 1.00 77.38 194 LYS A O 1
ATOM 1580 N N . HIS A 1 195 ? -35.863 -5.240 59.151 1.00 75.06 195 HIS A N 1
ATOM 1581 C CA . HIS A 1 195 ? -35.231 -6.094 60.156 1.00 75.06 195 HIS A CA 1
ATOM 1582 C C . HIS A 1 195 ? -35.330 -5.495 61.568 1.00 75.06 195 HIS A C 1
ATOM 1584 O O . HIS A 1 195 ? -35.485 -6.225 62.540 1.00 75.06 195 HIS A O 1
ATOM 1590 N N . GLU A 1 196 ? -35.275 -4.171 61.697 1.00 71.62 196 GLU A N 1
ATOM 1591 C CA . GLU A 1 196 ? -35.488 -3.448 62.954 1.00 71.62 196 GLU A CA 1
ATOM 1592 C C . GLU A 1 196 ? -36.952 -3.551 63.406 1.00 71.62 196 GLU A C 1
ATOM 1594 O O . GLU A 1 196 ? -37.218 -3.896 64.555 1.00 71.62 196 GLU A O 1
ATOM 1599 N N . ALA A 1 197 ? -37.911 -3.399 62.487 1.00 62.53 197 ALA A N 1
ATOM 1600 C CA . ALA A 1 197 ? -39.324 -3.661 62.753 1.00 62.53 197 ALA A CA 1
ATOM 1601 C C . ALA A 1 197 ? -39.588 -5.138 63.104 1.00 62.53 197 ALA A C 1
ATOM 1603 O O . ALA A 1 197 ? -40.334 -5.421 64.036 1.00 62.53 197 ALA A O 1
ATOM 1604 N N . GLU A 1 198 ? -38.954 -6.092 62.417 1.00 58.12 198 GLU A N 1
ATOM 1605 C CA . GLU A 1 198 ? -39.031 -7.523 62.741 1.00 58.12 198 GLU A CA 1
ATOM 1606 C C . GLU A 1 198 ? -38.380 -7.850 64.092 1.00 58.12 198 GLU A C 1
ATOM 1608 O O . GLU A 1 198 ? -38.866 -8.738 64.790 1.00 58.12 198 GLU A O 1
ATOM 1613 N N . ALA A 1 199 ? -37.324 -7.137 64.495 1.00 59.09 199 ALA A N 1
ATOM 1614 C CA . ALA A 1 199 ? -36.707 -7.271 65.812 1.00 59.09 199 ALA A CA 1
ATOM 1615 C C . ALA A 1 199 ? -37.622 -6.741 66.927 1.00 59.09 199 ALA A C 1
ATOM 1617 O O . ALA A 1 199 ? -37.768 -7.416 67.942 1.00 59.09 199 ALA A O 1
ATOM 1618 N N . VAL A 1 200 ? -38.301 -5.608 66.713 1.00 57.22 200 VAL A N 1
ATOM 1619 C CA . VAL A 1 200 ? -39.327 -5.073 67.632 1.00 57.22 200 VAL A CA 1
ATOM 1620 C C . VAL A 1 200 ? -40.550 -5.997 67.702 1.00 57.22 200 VAL A C 1
ATOM 1622 O O . VAL A 1 200 ? -41.091 -6.261 68.774 1.00 57.22 200 VAL A O 1
ATOM 1625 N N . VAL A 1 201 ? -40.975 -6.564 66.569 1.00 55.66 201 VAL A N 1
ATOM 1626 C CA . VAL A 1 201 ? -42.037 -7.580 66.547 1.00 55.66 201 VAL A CA 1
ATOM 1627 C C . VAL A 1 201 ? -41.578 -8.863 67.244 1.00 55.66 201 VAL A C 1
ATOM 1629 O O . VAL A 1 201 ? -42.390 -9.482 67.920 1.00 55.66 201 VAL A O 1
ATOM 1632 N N . ARG A 1 202 ? -40.299 -9.258 67.145 1.00 49.78 202 ARG A N 1
ATOM 1633 C CA . ARG A 1 202 ? -39.733 -10.388 67.902 1.00 49.78 202 ARG A CA 1
ATOM 1634 C C . ARG A 1 202 ? -39.657 -10.117 69.396 1.00 49.78 202 ARG A C 1
ATOM 1636 O O . ARG A 1 202 ? -40.036 -11.008 70.137 1.00 49.78 202 ARG A O 1
ATOM 1643 N N . SER A 1 203 ? -39.234 -8.934 69.840 1.00 52.69 203 SER A N 1
ATOM 1644 C CA . SER A 1 203 ? -39.193 -8.606 71.272 1.00 52.69 203 SER A CA 1
ATOM 1645 C C . SER A 1 203 ? -40.594 -8.597 71.880 1.00 52.69 203 SER A C 1
ATOM 1647 O O . SER A 1 203 ? -40.800 -9.190 72.934 1.00 52.69 203 SER A O 1
ATOM 1649 N N . ASN A 1 204 ? -41.580 -8.041 71.168 1.00 48.59 204 ASN A N 1
ATOM 1650 C CA . ASN A 1 204 ? -42.980 -8.112 71.588 1.00 48.59 204 ASN A CA 1
ATOM 1651 C C . ASN A 1 204 ? -43.510 -9.552 71.506 1.00 48.59 204 ASN A C 1
ATOM 1653 O O . ASN A 1 204 ? -44.236 -10.001 72.384 1.00 48.59 204 ASN A O 1
ATOM 1657 N N . ALA A 1 205 ? -43.142 -10.318 70.476 1.00 47.12 205 ALA A N 1
ATOM 1658 C CA . ALA A 1 205 ? -43.519 -11.723 70.375 1.00 47.12 205 ALA A CA 1
ATOM 1659 C C . ALA A 1 205 ? -42.866 -12.584 71.460 1.00 47.12 205 ALA A C 1
ATOM 1661 O O . ALA A 1 205 ? -43.487 -13.561 71.843 1.00 47.12 205 ALA A O 1
ATOM 1662 N N . ASP A 1 206 ? -41.675 -12.254 71.962 1.00 48.75 206 ASP A N 1
ATOM 1663 C CA . ASP A 1 206 ? -41.022 -12.943 73.079 1.00 48.75 206 ASP A CA 1
ATOM 1664 C C . ASP A 1 206 ? -41.697 -12.582 74.418 1.00 48.75 206 ASP A C 1
ATOM 1666 O O . ASP A 1 206 ? -41.906 -13.463 75.253 1.00 48.75 206 ASP A O 1
ATOM 1670 N N . GLU A 1 207 ? -42.173 -11.340 74.566 1.00 46.72 207 GLU A N 1
ATOM 1671 C CA . GLU A 1 207 ? -43.036 -10.894 75.674 1.00 46.72 207 GLU A CA 1
ATOM 1672 C C . GLU A 1 207 ? -44.412 -11.606 75.665 1.00 46.72 207 GLU A C 1
ATOM 1674 O O . GLU A 1 207 ? -44.919 -12.019 76.710 1.00 46.72 207 GLU A O 1
ATOM 1679 N N . TYR A 1 208 ? -44.979 -11.883 74.483 1.00 41.19 208 TYR A N 1
ATOM 1680 C CA . TYR A 1 208 ? -46.176 -12.727 74.324 1.00 41.19 208 TYR A CA 1
ATOM 1681 C C . TYR A 1 208 ? -45.885 -14.244 74.278 1.00 41.19 208 TYR A C 1
ATOM 1683 O O . TYR A 1 208 ? -46.786 -15.050 74.510 1.00 41.19 208 TYR A O 1
ATOM 1691 N N . ARG A 1 209 ? -44.647 -14.678 74.011 1.00 32.69 209 ARG A N 1
ATOM 1692 C CA . ARG A 1 209 ? -44.234 -16.096 74.022 1.00 32.69 209 ARG A CA 1
ATOM 1693 C C . ARG A 1 209 ? -44.080 -16.588 75.459 1.00 32.69 209 ARG A C 1
ATOM 1695 O O . ARG A 1 209 ? -44.496 -17.708 75.744 1.00 32.69 209 ARG A O 1
ATOM 1702 N N . TYR A 1 210 ? -43.634 -15.726 76.377 1.00 37.97 210 TYR A N 1
ATOM 1703 C CA . TYR A 1 210 ? -43.537 -16.049 77.806 1.00 37.97 210 TYR A CA 1
ATOM 1704 C C . TYR A 1 210 ? -44.904 -16.312 78.466 1.00 37.97 210 TYR A C 1
ATOM 1706 O O . TYR A 1 210 ? -44.991 -17.074 79.422 1.00 37.97 210 TYR A O 1
ATOM 1714 N N . THR A 1 211 ? -45.997 -15.761 77.924 1.00 38.25 211 THR A N 1
ATOM 1715 C CA . THR A 1 211 ? -47.366 -16.027 78.411 1.00 38.25 211 THR A CA 1
ATOM 1716 C C . THR A 1 211 ? -48.071 -17.178 77.681 1.00 38.25 211 THR A C 1
ATOM 1718 O O . THR A 1 211 ? -49.087 -17.681 78.161 1.00 38.25 211 THR A O 1
ATOM 1721 N N . PHE A 1 212 ? -47.535 -17.646 76.546 1.00 32.34 212 PHE A N 1
ATOM 1722 C CA . PHE A 1 212 ? -48.129 -18.720 75.739 1.00 32.34 212 PHE A CA 1
ATOM 1723 C C . PHE A 1 212 ? -47.425 -20.082 75.914 1.00 32.34 212 PHE A C 1
ATOM 1725 O O . PHE A 1 212 ? -48.059 -21.127 75.739 1.00 32.34 212 PHE A O 1
ATOM 1732 N N . GLU A 1 213 ? -46.140 -20.104 76.294 1.00 38.41 213 GLU A N 1
ATOM 1733 C CA . GLU A 1 213 ? -45.367 -21.343 76.484 1.00 38.41 213 GLU A CA 1
ATOM 1734 C C . GLU A 1 213 ? -45.732 -22.111 77.770 1.00 38.41 213 GLU A C 1
ATOM 1736 O O . GLU A 1 213 ? -45.852 -23.338 77.701 1.00 38.41 213 GLU A O 1
ATOM 1741 N N . GLU A 1 214 ? -46.084 -21.443 78.880 1.00 41.88 214 GLU A N 1
ATOM 1742 C CA . GLU A 1 214 ? -46.596 -22.127 80.091 1.00 41.88 214 GLU A CA 1
ATOM 1743 C C . GLU A 1 214 ? -47.893 -22.921 79.819 1.00 41.88 214 GLU A C 1
ATOM 1745 O O . GLU A 1 214 ? -48.151 -23.962 80.431 1.00 41.88 214 GLU A O 1
ATOM 1750 N N . GLY A 1 215 ? -48.706 -22.472 78.854 1.00 43.78 215 GLY A N 1
ATOM 1751 C CA . GLY A 1 215 ? -49.925 -23.165 78.427 1.00 43.78 215 GLY A CA 1
ATOM 1752 C C . GLY A 1 215 ? -49.697 -24.308 77.425 1.00 43.78 215 GLY A C 1
ATOM 1753 O O . GLY A 1 215 ? -50.521 -25.225 77.339 1.00 43.78 215 GLY A O 1
ATOM 1754 N N . MET A 1 216 ? -48.594 -24.287 76.669 1.00 35.84 216 MET A N 1
ATOM 1755 C CA . MET A 1 216 ? -48.293 -25.252 75.599 1.00 35.84 216 MET A CA 1
ATOM 1756 C C . MET A 1 216 ? -47.348 -26.380 76.035 1.00 35.84 216 MET A C 1
ATOM 1758 O O . MET A 1 216 ? -47.460 -27.486 75.499 1.00 35.84 216 MET A O 1
ATOM 1762 N N . GLU A 1 217 ? -46.480 -26.185 77.033 1.00 35.12 217 GLU A N 1
ATOM 1763 C CA . GLU A 1 217 ? -45.601 -27.263 77.521 1.00 35.12 217 GLU A CA 1
ATOM 1764 C C . GLU A 1 217 ? -46.385 -28.453 78.099 1.00 35.12 217 GLU A C 1
ATOM 1766 O O . GLU A 1 217 ? -46.002 -29.607 77.889 1.00 35.12 217 GLU A O 1
ATOM 1771 N N . LYS A 1 218 ? -47.568 -28.210 78.685 1.00 39.00 218 LYS A N 1
ATOM 1772 C CA . LYS A 1 218 ? -48.496 -29.281 79.100 1.00 39.00 218 LYS A CA 1
ATOM 1773 C C . LYS A 1 218 ? -49.135 -30.051 77.934 1.00 39.00 218 LYS A C 1
ATOM 1775 O O . LYS A 1 218 ? -49.615 -31.160 78.149 1.00 39.00 218 LYS A O 1
ATOM 1780 N N . LYS A 1 219 ? -49.146 -29.513 76.706 1.00 35.22 219 LYS A N 1
ATOM 1781 C CA . LYS A 1 219 ? -49.737 -30.165 75.515 1.00 35.22 219 LYS A CA 1
ATOM 1782 C C . LYS A 1 219 ? -48.705 -30.745 74.538 1.00 35.22 219 LYS A C 1
ATOM 1784 O O . LYS A 1 219 ? -49.042 -31.640 73.765 1.00 35.22 219 LYS A O 1
ATOM 1789 N N . ILE A 1 220 ? -47.447 -30.299 74.571 1.00 33.75 220 ILE A N 1
ATOM 1790 C CA . ILE A 1 220 ? -46.399 -30.756 73.637 1.00 33.75 220 ILE A CA 1
ATOM 1791 C C . ILE A 1 220 ? -45.756 -32.088 74.065 1.00 33.75 220 ILE A C 1
ATOM 1793 O O . ILE A 1 220 ? -45.288 -32.837 73.201 1.00 33.75 220 ILE A O 1
ATOM 1797 N N . GLN A 1 221 ? -45.824 -32.477 75.346 1.00 31.92 221 GLN A N 1
ATOM 1798 C CA . GLN A 1 221 ? -45.427 -33.833 75.765 1.00 31.92 221 GLN A CA 1
ATOM 1799 C C . GLN A 1 221 ? -46.221 -34.931 75.035 1.00 31.92 221 GLN A C 1
ATOM 1801 O O . GLN A 1 221 ? -45.685 -36.005 74.770 1.00 31.92 221 GLN A O 1
ATOM 1806 N N . THR A 1 222 ? -47.454 -34.644 74.613 1.00 32.19 222 THR A N 1
ATOM 1807 C CA . THR A 1 222 ? -48.314 -35.598 73.900 1.00 32.19 222 THR A CA 1
ATOM 1808 C C . THR A 1 222 ? -48.100 -35.607 72.379 1.00 32.19 222 THR A C 1
ATOM 1810 O O . THR A 1 222 ? -48.586 -36.510 71.705 1.00 32.19 222 THR A O 1
ATOM 1813 N N . PHE A 1 223 ? -47.347 -34.654 71.810 1.00 27.50 223 PHE A N 1
ATOM 1814 C CA . PHE A 1 223 ? -47.181 -34.524 70.350 1.00 27.50 223 PHE A CA 1
ATOM 1815 C C . PHE A 1 223 ? -45.776 -34.895 69.832 1.00 27.50 223 PHE A C 1
ATOM 1817 O O . PHE A 1 223 ? -45.549 -34.979 68.625 1.00 27.50 223 PHE A O 1
ATOM 1824 N N . ARG A 1 224 ? -44.824 -35.201 70.726 1.00 31.66 224 ARG A N 1
ATOM 1825 C CA . ARG A 1 224 ? -43.424 -35.535 70.382 1.00 31.66 224 ARG A CA 1
ATOM 1826 C C . ARG A 1 224 ? -43.232 -36.923 69.734 1.00 31.66 224 ARG A C 1
ATOM 1828 O O . ARG A 1 224 ? -42.111 -37.269 69.377 1.00 31.66 224 ARG A O 1
ATOM 1835 N N . GLN A 1 225 ? -44.299 -37.702 69.534 1.00 34.69 225 GLN A N 1
ATOM 1836 C CA . GLN A 1 225 ? -44.229 -39.069 68.987 1.00 34.69 225 GLN A CA 1
ATOM 1837 C C . GLN A 1 225 ? -44.562 -39.234 67.493 1.00 34.69 225 GLN A C 1
ATOM 1839 O O . GLN A 1 225 ? -44.581 -40.361 67.005 1.00 34.69 225 GLN A O 1
ATOM 1844 N N . ARG A 1 226 ? -44.772 -38.170 66.709 1.00 27.89 226 ARG A N 1
ATOM 1845 C CA . ARG A 1 226 ? -44.960 -38.321 65.250 1.00 27.89 226 ARG A CA 1
ATOM 1846 C C . ARG A 1 226 ? -44.008 -37.440 64.457 1.00 27.89 226 ARG A C 1
ATOM 1848 O O . ARG A 1 226 ? -44.356 -36.379 63.952 1.00 27.89 226 ARG A O 1
ATOM 1855 N N . GLY A 1 227 ? -42.771 -37.916 64.353 1.00 31.89 227 GLY A N 1
ATOM 1856 C CA . GLY A 1 227 ? -41.811 -37.416 63.382 1.00 31.89 227 GLY A CA 1
ATOM 1857 C C . GLY A 1 227 ? -42.205 -37.808 61.958 1.00 31.89 227 GLY A C 1
ATOM 1858 O O . GLY A 1 227 ? -42.386 -38.982 61.673 1.00 31.89 227 GLY A O 1
ATOM 1859 N N . GLN A 1 228 ? -42.289 -36.827 61.062 1.00 32.59 228 GLN A N 1
ATOM 1860 C CA . GLN A 1 228 ? -41.510 -36.783 59.819 1.00 32.59 228 GLN A CA 1
ATOM 1861 C C . GLN A 1 228 ? -41.706 -35.419 59.143 1.00 32.59 228 GLN A C 1
ATOM 1863 O O . GLN A 1 228 ? -42.815 -34.948 58.904 1.00 32.59 228 GLN A O 1
ATOM 1868 N N . ARG A 1 229 ? -40.579 -34.753 58.876 1.00 29.86 229 ARG A N 1
ATOM 1869 C CA . ARG A 1 229 ? -40.482 -33.413 58.294 1.00 29.86 229 ARG A CA 1
ATOM 1870 C C . ARG A 1 229 ? -40.927 -33.428 56.823 1.00 29.86 229 ARG A C 1
ATOM 1872 O O . ARG A 1 229 ? -40.121 -33.741 55.956 1.00 29.86 229 ARG A O 1
ATOM 1879 N N . ARG A 1 230 ? -42.149 -32.985 56.518 1.00 31.41 230 ARG A N 1
ATOM 1880 C CA . ARG A 1 230 ? -42.446 -32.347 55.221 1.00 31.41 230 ARG A CA 1
ATOM 1881 C C . ARG A 1 230 ? -42.190 -30.847 55.371 1.00 31.41 230 ARG A C 1
ATOM 1883 O O . ARG A 1 230 ? -43.018 -30.118 55.909 1.00 31.41 230 ARG A O 1
ATOM 1890 N N . ARG A 1 231 ? -40.999 -30.389 54.970 1.00 34.44 231 ARG A N 1
ATOM 1891 C CA . ARG A 1 231 ? -40.709 -28.951 54.852 1.00 34.44 231 ARG A CA 1
ATOM 1892 C C . ARG A 1 231 ? -41.394 -28.433 53.583 1.00 34.44 231 ARG A C 1
ATOM 1894 O O . ARG A 1 231 ? -41.337 -29.085 52.548 1.00 34.44 231 ARG A O 1
ATOM 1901 N N . ARG A 1 232 ? -42.089 -27.303 53.731 1.00 30.70 232 ARG A N 1
ATOM 1902 C CA . ARG A 1 232 ? -42.971 -26.648 52.754 1.00 30.70 232 ARG A CA 1
ATOM 1903 C C . ARG A 1 232 ? -42.354 -26.589 51.350 1.00 30.70 232 ARG A C 1
ATOM 1905 O O . ARG A 1 232 ? -41.368 -25.889 51.156 1.00 30.70 232 ARG A O 1
ATOM 1912 N N . VAL A 1 233 ? -42.992 -27.251 50.387 1.00 38.78 233 VAL A N 1
ATOM 1913 C CA . VAL A 1 233 ? -42.932 -26.855 48.977 1.00 38.78 233 VAL A CA 1
ATOM 1914 C C . VAL A 1 233 ? -43.919 -25.702 48.851 1.00 38.78 233 VAL A C 1
ATOM 1916 O O . VAL A 1 233 ? -45.116 -25.880 49.080 1.00 38.78 233 VAL A O 1
ATOM 1919 N N . GLN A 1 234 ? -43.420 -24.497 48.596 1.00 40.97 234 GLN A N 1
ATOM 1920 C CA . GLN A 1 234 ? -44.262 -23.418 48.091 1.00 40.97 234 GLN A CA 1
ATOM 1921 C C . GLN A 1 234 ? -44.813 -23.940 46.759 1.00 40.97 234 GLN A C 1
ATOM 1923 O O . GLN A 1 234 ? -44.010 -24.338 45.919 1.00 40.97 234 GLN A O 1
ATOM 1928 N N . LYS A 1 235 ? -46.142 -24.099 46.642 1.00 50.59 235 LYS A N 1
ATOM 1929 C CA . LYS A 1 235 ? -46.798 -24.695 45.463 1.00 50.59 235 LYS A CA 1
ATOM 1930 C C . LYS A 1 235 ? -46.176 -24.077 44.207 1.00 50.59 235 LYS A C 1
ATOM 1932 O O . LYS A 1 235 ? -46.271 -22.864 44.039 1.00 50.59 235 LYS A O 1
ATOM 1937 N N . LEU A 1 236 ? -45.476 -24.881 43.405 1.00 58.19 236 LEU A N 1
ATOM 1938 C CA . LEU A 1 236 ? -45.090 -24.441 42.072 1.00 58.19 236 LEU A CA 1
ATOM 1939 C C . LEU A 1 236 ? -46.393 -24.264 41.293 1.00 58.19 236 LEU A C 1
ATOM 1941 O O . LEU A 1 236 ? -47.257 -25.137 41.341 1.00 58.19 236 LEU A O 1
ATOM 1945 N N . GLU A 1 237 ? -46.560 -23.103 40.677 1.00 60.91 237 GLU A N 1
ATOM 1946 C CA . GLU A 1 237 ? -47.671 -22.843 39.769 1.00 60.91 237 GLU A CA 1
ATOM 1947 C C . GLU A 1 237 ? -47.258 -23.344 38.381 1.00 60.91 237 GLU A C 1
ATOM 1949 O O . GLU A 1 237 ? -46.161 -23.031 37.913 1.00 60.91 237 GLU A O 1
ATOM 1954 N N . ASP A 1 238 ? -48.117 -24.136 37.736 1.00 64.19 238 ASP A N 1
ATOM 1955 C CA . ASP A 1 238 ? -47.807 -24.877 36.498 1.00 64.19 238 ASP A CA 1
ATOM 1956 C C . ASP A 1 238 ? -47.692 -23.989 35.243 1.00 64.19 238 ASP A C 1
ATOM 1958 O O . ASP A 1 238 ? -47.592 -24.481 34.122 1.00 64.19 238 ASP A O 1
ATOM 1962 N N . THR A 1 239 ? -47.737 -22.668 35.403 1.00 65.94 239 THR A N 1
ATOM 1963 C CA . THR A 1 239 ? -47.865 -21.708 34.300 1.00 65.94 239 THR A CA 1
ATOM 1964 C C . THR A 1 239 ? -46.563 -21.010 33.917 1.00 65.94 239 THR A C 1
ATOM 1966 O O . THR A 1 239 ? -46.517 -20.385 32.860 1.00 65.94 239 THR A O 1
ATOM 1969 N N . GLU A 1 240 ? -45.506 -21.094 34.731 1.00 76.81 240 GLU A N 1
ATOM 1970 C CA . GLU A 1 240 ? -44.268 -20.326 34.520 1.00 76.81 240 GLU A CA 1
ATOM 1971 C C . GLU A 1 240 ? -43.013 -21.209 34.411 1.00 76.81 240 GLU A C 1
ATOM 1973 O O . GLU A 1 240 ? -42.878 -22.181 35.161 1.00 76.81 240 GLU A O 1
ATOM 1978 N N . PRO A 1 241 ? -42.034 -20.848 33.553 1.00 85.50 241 PRO A N 1
ATOM 1979 C CA . PRO A 1 241 ? -40.776 -21.574 33.446 1.00 85.50 241 PRO A CA 1
ATOM 1980 C C . PRO A 1 241 ? -39.894 -21.274 34.653 1.00 85.50 241 PRO A C 1
ATOM 1982 O O . PRO A 1 241 ? -39.716 -20.112 35.037 1.00 85.50 241 PRO A O 1
ATOM 1985 N N . ARG A 1 242 ? -39.277 -22.304 35.237 1.00 85.25 242 ARG A N 1
ATOM 1986 C CA . ARG A 1 242 ? -38.426 -22.137 36.425 1.00 85.25 242 ARG A CA 1
ATOM 1987 C C . ARG A 1 242 ? -37.174 -22.994 36.362 1.00 85.25 242 ARG A C 1
ATOM 1989 O O . ARG A 1 242 ? -37.208 -24.159 35.982 1.00 85.25 242 ARG A O 1
ATOM 1996 N N . TYR A 1 243 ? -36.066 -22.416 36.814 1.00 86.00 243 TYR A N 1
ATOM 1997 C CA . TYR A 1 243 ? -34.868 -23.172 37.153 1.00 86.00 243 TYR A CA 1
ATOM 1998 C C . TYR A 1 243 ? -34.966 -23.634 38.602 1.00 86.00 243 TYR A C 1
ATOM 2000 O O . TYR A 1 243 ? -35.211 -22.832 39.503 1.00 86.00 243 TYR A O 1
ATOM 2008 N N . LEU A 1 244 ? -34.760 -24.923 38.831 1.00 84.19 244 LEU A N 1
ATOM 2009 C CA . LEU A 1 244 ? -34.800 -25.539 40.146 1.00 84.19 244 LEU A CA 1
ATOM 2010 C C . LEU A 1 244 ? -33.449 -26.191 40.413 1.00 84.19 244 LEU A C 1
ATOM 2012 O O . LEU A 1 244 ? -32.955 -26.984 39.615 1.00 84.19 244 LEU A O 1
ATOM 2016 N N . LEU A 1 245 ? -32.859 -25.870 41.560 1.00 83.00 245 LEU A N 1
ATOM 2017 C CA . LEU A 1 245 ? -31.673 -26.548 42.061 1.00 83.00 245 LEU A CA 1
ATOM 2018 C C . LEU A 1 245 ? -32.083 -27.367 43.279 1.00 83.00 245 LEU A C 1
ATOM 2020 O O . LEU A 1 245 ? -32.483 -26.813 44.304 1.00 83.00 245 LEU A O 1
ATOM 2024 N N . PHE A 1 246 ? -32.022 -28.688 43.153 1.00 80.06 246 PHE A N 1
ATOM 2025 C CA . PHE A 1 246 ? -32.467 -29.599 44.195 1.00 80.06 246 PHE A CA 1
ATOM 2026 C C . PHE A 1 246 ? -31.298 -30.419 44.726 1.00 80.06 246 PHE A C 1
ATOM 2028 O O . PHE A 1 246 ? -30.572 -31.046 43.961 1.00 80.06 246 PHE A O 1
ATOM 2035 N N . ILE A 1 247 ? -31.131 -30.446 46.046 1.00 82.44 247 ILE A N 1
ATOM 2036 C CA . ILE A 1 247 ? -30.175 -31.336 46.705 1.00 82.44 247 ILE A CA 1
ATOM 2037 C C . ILE A 1 247 ? -30.956 -32.565 47.151 1.00 82.44 247 ILE A C 1
ATOM 2039 O O . ILE A 1 247 ? -31.662 -32.534 48.164 1.00 82.44 247 ILE A O 1
ATOM 2043 N N . HIS A 1 248 ? -30.863 -33.641 46.374 1.00 78.94 248 HIS A N 1
ATOM 2044 C CA . HIS A 1 248 ? -31.520 -34.896 46.719 1.00 78.94 248 HIS A CA 1
ATOM 2045 C C . HIS A 1 248 ? -30.672 -35.657 47.732 1.00 78.94 248 HIS A C 1
ATOM 2047 O O . HIS A 1 248 ? -29.452 -35.653 47.652 1.00 78.94 248 HIS A O 1
ATOM 2053 N N . THR A 1 249 ? -31.306 -36.297 48.711 1.00 82.69 249 THR A N 1
ATOM 2054 C CA . THR A 1 249 ? -30.604 -37.111 49.712 1.00 82.69 249 THR A CA 1
ATOM 2055 C C . THR A 1 249 ? -30.848 -38.578 49.410 1.00 82.69 249 THR A C 1
ATOM 2057 O O . THR A 1 249 ? -31.952 -39.078 49.625 1.00 82.69 249 THR A O 1
ATOM 2060 N N . VAL A 1 250 ? -29.813 -39.278 48.949 1.00 80.75 250 VAL A N 1
ATOM 2061 C CA . VAL A 1 250 ? -29.889 -40.708 48.640 1.00 80.75 250 VAL A CA 1
ATOM 2062 C C . VAL A 1 250 ? -29.166 -41.501 49.715 1.00 80.75 250 VAL A C 1
ATOM 2064 O O . VAL A 1 250 ? -27.973 -41.308 49.947 1.00 80.75 250 VAL A O 1
ATOM 2067 N N . LYS A 1 251 ? -29.894 -42.409 50.370 1.00 82.94 251 LYS A N 1
ATOM 2068 C CA . LYS A 1 251 ? -29.325 -43.399 51.289 1.00 82.94 251 LYS A CA 1
ATOM 2069 C C . LYS A 1 251 ? -29.106 -44.708 50.538 1.00 82.94 251 LYS A C 1
ATOM 2071 O O . LYS A 1 251 ? -30.060 -45.260 49.994 1.00 82.94 251 LYS A O 1
ATOM 2076 N N . HIS A 1 252 ? -27.864 -45.174 50.510 1.00 81.00 252 HIS A N 1
ATOM 2077 C CA . HIS A 1 252 ? -27.471 -46.447 49.901 1.00 81.00 252 HIS A CA 1
ATOM 2078 C C . HIS A 1 252 ? -27.645 -47.610 50.880 1.00 81.00 252 HIS A C 1
ATOM 2080 O O . HIS A 1 252 ? -27.718 -47.389 52.093 1.00 81.00 252 HIS A O 1
ATOM 2086 N N . SER A 1 253 ? -27.683 -48.845 50.369 1.00 77.62 253 SER A N 1
ATOM 2087 C CA . SER A 1 253 ? -27.780 -50.067 51.190 1.00 77.62 253 SER A CA 1
ATOM 2088 C C . SER A 1 253 ? -26.600 -50.189 52.154 1.00 77.62 253 SER A C 1
ATOM 2090 O O . SER A 1 253 ? -26.760 -50.634 53.285 1.00 77.62 253 SER A O 1
ATOM 2092 N N . ASP A 1 254 ? -25.426 -49.726 51.712 1.00 79.94 254 ASP A N 1
ATOM 2093 C CA . ASP A 1 254 ? -24.148 -49.711 52.442 1.00 79.94 254 ASP A CA 1
ATOM 2094 C C . ASP A 1 254 ? -24.090 -48.655 53.574 1.00 79.94 254 ASP A C 1
ATOM 2096 O O . ASP A 1 254 ? -23.033 -48.342 54.112 1.00 79.94 254 ASP A O 1
ATOM 2100 N N . GLY A 1 255 ? -25.210 -48.000 53.904 1.00 82.38 255 GLY A N 1
ATOM 2101 C CA . GLY A 1 255 ? -25.287 -46.976 54.957 1.00 82.38 255 GLY A CA 1
ATOM 2102 C C . GLY A 1 255 ? -24.710 -45.603 54.581 1.00 82.38 255 GLY A C 1
ATOM 2103 O O . GLY A 1 255 ? -24.885 -44.632 55.322 1.00 82.38 255 GLY A O 1
ATOM 2104 N N . ARG A 1 256 ? -24.076 -45.470 53.410 1.00 82.69 256 ARG A N 1
ATOM 2105 C CA . ARG A 1 256 ? -23.583 -44.185 52.886 1.00 82.69 256 ARG A CA 1
ATOM 2106 C C . ARG 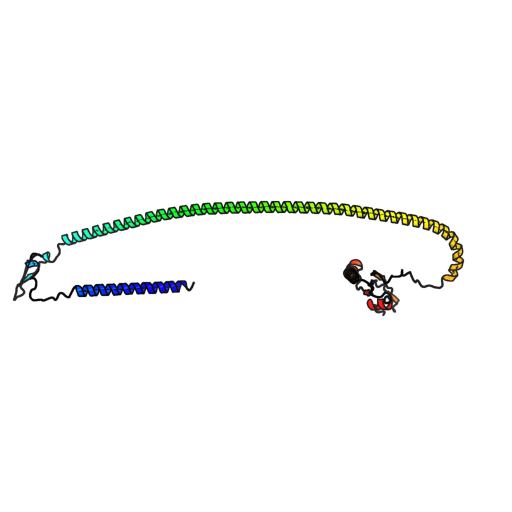A 1 256 ? -24.745 -43.286 52.466 1.00 82.69 256 ARG A C 1
ATOM 2108 O O . ARG A 1 256 ? -25.701 -43.737 51.837 1.00 82.69 256 ARG A O 1
ATOM 2115 N N . THR A 1 257 ? -24.639 -41.993 52.766 1.00 85.12 257 THR A N 1
ATOM 2116 C CA . THR A 1 257 ? -25.587 -40.972 52.294 1.00 85.12 257 THR A CA 1
ATOM 2117 C C . THR A 1 257 ? -24.895 -40.072 51.279 1.00 85.12 257 THR A C 1
ATOM 2119 O O . THR A 1 257 ? -23.852 -39.497 51.578 1.00 85.12 257 THR A O 1
ATOM 2122 N N . GLN A 1 258 ? -25.465 -39.957 50.084 1.00 80.94 258 GLN A N 1
ATOM 2123 C CA . GLN A 1 258 ? -25.011 -39.041 49.041 1.00 80.94 258 GLN A CA 1
ATOM 2124 C C . GLN A 1 258 ? -25.988 -37.873 48.904 1.00 80.94 258 GLN A C 1
ATOM 2126 O O . GLN A 1 258 ? -27.197 -38.045 49.073 1.00 80.94 258 GLN A O 1
ATOM 2131 N N . PHE A 1 259 ? -25.452 -36.701 48.561 1.00 84.94 259 PHE A N 1
ATOM 2132 C CA . PHE A 1 259 ? -26.218 -35.472 48.345 1.00 84.94 259 PHE A CA 1
ATOM 2133 C C . PHE A 1 259 ? -26.054 -34.959 46.907 1.00 84.94 259 PHE A C 1
ATOM 2135 O O . PHE A 1 259 ? -25.443 -33.909 46.703 1.00 84.94 259 PHE A O 1
ATOM 2142 N N . PRO A 1 260 ? -26.513 -35.709 45.889 1.00 82.25 260 PRO A N 1
ATOM 2143 C CA . PRO A 1 260 ? -26.442 -35.252 44.509 1.00 82.25 260 PRO A CA 1
ATOM 2144 C C . PRO A 1 260 ? -27.240 -33.959 44.315 1.0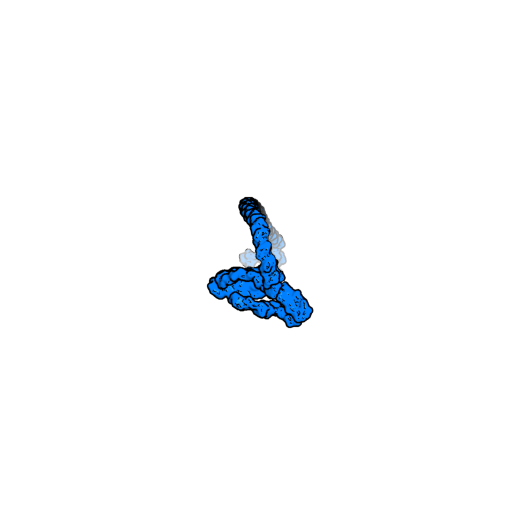0 82.25 260 PRO A C 1
ATOM 2146 O O . PRO A 1 260 ? -28.391 -33.837 44.743 1.00 82.25 260 PRO A O 1
ATOM 2149 N N . ILE A 1 261 ? -26.607 -33.007 43.634 1.00 82.94 261 ILE A N 1
ATOM 2150 C CA . ILE A 1 261 ? -27.232 -31.762 43.202 1.00 82.94 261 ILE A CA 1
ATOM 2151 C C . ILE A 1 261 ? -27.827 -32.001 41.816 1.00 82.94 261 ILE A C 1
ATOM 2153 O O . ILE A 1 261 ? -27.122 -32.404 40.893 1.00 82.94 261 ILE A O 1
ATOM 2157 N N . ALA A 1 262 ? -29.122 -31.748 41.680 1.00 81.12 262 ALA A N 1
ATOM 2158 C CA . ALA A 1 262 ? -29.849 -31.829 40.429 1.00 81.12 262 ALA A CA 1
ATOM 2159 C C . ALA A 1 262 ? -30.235 -30.430 39.963 1.00 81.12 262 ALA A C 1
ATOM 2161 O O . ALA A 1 262 ? -30.924 -29.702 40.681 1.00 81.12 262 ALA A O 1
ATOM 2162 N N . PHE A 1 263 ? -29.816 -30.077 38.752 1.00 87.88 263 PHE A N 1
ATOM 2163 C CA . PHE A 1 263 ? -30.295 -28.880 38.079 1.00 87.88 263 PHE A CA 1
ATOM 2164 C C . PHE A 1 263 ? -31.447 -29.262 37.151 1.00 87.88 263 PHE A C 1
ATOM 2166 O O . PHE A 1 263 ? -31.265 -30.034 36.208 1.00 87.88 263 PHE A O 1
ATOM 2173 N N . ILE A 1 264 ? -32.642 -28.769 37.460 1.00 87.12 264 ILE A N 1
ATOM 2174 C CA . ILE A 1 264 ? -33.879 -29.098 36.756 1.00 87.12 264 ILE A CA 1
ATOM 2175 C C . ILE A 1 264 ? -34.414 -27.824 36.117 1.00 87.12 264 ILE A C 1
ATOM 2177 O O . ILE A 1 264 ? -34.607 -26.812 36.790 1.00 87.12 264 ILE A O 1
ATOM 2181 N N . CYS A 1 265 ? -34.669 -27.872 34.818 1.00 88.69 265 CYS A N 1
ATOM 2182 C CA . CYS A 1 265 ? -35.308 -26.789 34.093 1.00 88.69 265 CYS A CA 1
ATOM 2183 C C . CYS A 1 265 ? -36.763 -27.181 33.824 1.00 88.69 265 CYS A C 1
ATOM 2185 O O . CYS A 1 265 ? -37.023 -28.090 33.037 1.00 88.69 265 CYS A O 1
ATOM 2187 N N . PHE A 1 266 ? -37.694 -26.536 34.526 1.00 88.69 266 PHE A N 1
ATOM 2188 C CA . PHE A 1 266 ? -39.129 -26.743 34.365 1.00 88.69 266 PHE A CA 1
ATOM 2189 C C . PHE A 1 266 ? -39.663 -25.840 33.252 1.00 88.69 266 PHE A C 1
ATOM 2191 O O . PHE A 1 266 ? -39.586 -24.612 33.363 1.00 88.69 266 PHE A O 1
ATOM 2198 N N . LEU A 1 267 ? -40.171 -26.449 32.182 1.00 88.81 267 LEU A N 1
ATOM 2199 C CA . LEU A 1 267 ? -40.775 -25.781 31.035 1.00 88.81 267 LEU A CA 1
ATOM 2200 C C . LEU A 1 267 ? -42.149 -26.393 30.728 1.00 88.81 267 LEU A C 1
ATOM 2202 O O . LEU A 1 267 ? -42.222 -27.290 29.887 1.00 88.81 267 LEU A O 1
ATOM 2206 N N . PRO A 1 268 ? -43.236 -25.894 31.340 1.00 87.00 268 PRO A N 1
ATOM 2207 C CA . PRO A 1 268 ? -44.583 -26.344 31.016 1.00 87.00 268 PRO A CA 1
ATOM 2208 C C . PRO A 1 268 ? -44.905 -26.248 29.523 1.00 87.00 268 PRO A C 1
ATOM 2210 O O . PRO A 1 268 ? -44.508 -25.306 28.821 1.00 87.00 268 PRO A O 1
ATOM 2213 N N . GLU A 1 269 ? -45.648 -27.238 29.023 1.00 84.06 269 GLU A N 1
ATOM 2214 C CA . GLU A 1 269 ? -45.952 -27.341 27.596 1.00 84.06 269 GLU A CA 1
ATOM 2215 C C . GLU A 1 269 ? -46.793 -26.156 27.100 1.00 84.06 269 GLU A C 1
ATOM 2217 O O . GLU A 1 269 ? -46.579 -25.678 25.984 1.00 84.06 269 GLU A O 1
ATOM 2222 N N . THR A 1 270 ? -47.642 -25.617 27.977 1.00 84.25 270 THR A N 1
ATOM 2223 C CA . THR A 1 270 ? -48.577 -24.505 27.746 1.00 84.25 270 THR A CA 1
ATOM 2224 C C . THR A 1 270 ? -47.911 -23.173 27.386 1.00 84.25 270 THR A C 1
ATOM 2226 O O . THR A 1 270 ? -48.600 -22.222 27.014 1.00 84.25 270 THR A O 1
ATOM 2229 N N . MET A 1 271 ? -46.580 -23.076 27.470 1.00 83.50 271 MET A N 1
ATOM 2230 C CA . MET A 1 271 ? -45.862 -21.823 27.253 1.00 83.50 271 MET A CA 1
ATOM 2231 C C . MET A 1 271 ? -45.534 -21.511 25.788 1.00 83.50 271 MET A C 1
ATOM 2233 O O . MET A 1 271 ? -45.197 -22.413 25.014 1.00 83.50 271 MET A O 1
ATOM 2237 N N . PRO A 1 272 ? -45.502 -20.214 25.417 1.00 86.00 272 PRO A N 1
ATOM 2238 C CA . PRO A 1 272 ? -45.063 -19.781 24.097 1.00 86.00 272 PRO A CA 1
ATOM 2239 C C . PRO A 1 272 ? -43.631 -20.231 23.770 1.00 86.00 272 PRO A C 1
ATOM 2241 O O . PRO A 1 272 ? -42.717 -20.111 24.590 1.00 86.00 272 PRO A O 1
ATOM 2244 N N . THR A 1 273 ? -43.405 -20.660 22.524 1.00 89.25 273 THR A N 1
ATOM 2245 C CA . THR A 1 273 ? -42.111 -21.184 22.048 1.00 89.25 273 THR A CA 1
ATOM 2246 C C . THR A 1 273 ? -40.943 -20.229 22.289 1.00 89.25 273 THR A C 1
ATOM 2248 O O . THR A 1 273 ? -39.858 -20.671 22.657 1.00 89.25 273 THR A O 1
ATOM 2251 N N . HIS A 1 274 ? -41.150 -18.917 22.137 1.00 89.12 274 HIS A N 1
ATOM 2252 C CA . HIS A 1 274 ? -40.085 -17.930 22.338 1.00 89.12 274 HIS A CA 1
ATOM 2253 C C . HIS A 1 274 ? -39.549 -17.927 23.782 1.00 89.12 274 HIS A C 1
ATOM 2255 O O . HIS A 1 274 ? -38.343 -17.788 23.982 1.00 89.12 274 HIS A O 1
ATOM 2261 N N . VAL A 1 275 ? -40.411 -18.163 24.778 1.00 86.94 275 VAL A N 1
ATOM 2262 C CA . VAL A 1 275 ? -40.010 -18.265 26.189 1.00 86.94 275 VAL A CA 1
ATOM 2263 C C . VAL A 1 275 ? -39.238 -19.560 26.429 1.00 86.94 275 VAL A C 1
ATOM 2265 O O . VAL A 1 275 ? -38.188 -19.538 27.069 1.00 86.94 275 VAL A O 1
ATOM 2268 N N . LYS A 1 276 ? -39.691 -20.681 25.848 1.00 88.06 276 LYS A N 1
ATOM 2269 C CA . LYS A 1 276 ? -38.968 -21.961 25.935 1.00 88.06 276 LYS A CA 1
ATOM 2270 C C . LYS A 1 276 ? -37.547 -21.828 25.383 1.00 88.06 276 LYS A C 1
ATOM 2272 O O . LYS A 1 276 ? -36.593 -22.207 26.057 1.00 88.06 276 LYS A O 1
ATOM 2277 N N . VAL A 1 277 ? -37.403 -21.201 24.212 1.00 88.38 277 VAL A N 1
ATOM 2278 C CA . VAL A 1 277 ? -36.099 -20.949 23.579 1.00 88.38 277 VAL A CA 1
ATOM 2279 C C . VAL A 1 277 ? -35.212 -20.068 24.462 1.00 88.38 277 VAL A C 1
ATOM 2281 O O . VAL A 1 277 ? -34.046 -20.410 24.673 1.00 88.38 277 VAL A O 1
ATOM 2284 N N . MET A 1 278 ? -35.753 -18.981 25.030 1.00 87.88 278 MET A N 1
ATOM 2285 C CA . MET A 1 278 ? -35.006 -18.108 25.946 1.00 87.88 278 MET A CA 1
ATOM 2286 C C . MET A 1 278 ? -34.432 -18.874 27.139 1.00 87.88 278 MET A C 1
ATOM 2288 O O . MET A 1 278 ? -33.251 -18.716 27.447 1.00 87.88 278 MET A O 1
ATOM 2292 N N . TYR A 1 279 ? -35.238 -19.725 27.776 1.00 88.56 279 TYR A N 1
ATOM 2293 C CA . TYR A 1 279 ? -34.785 -20.502 28.925 1.00 88.56 279 TYR A CA 1
ATOM 2294 C C . TYR A 1 279 ? -33.772 -21.570 28.505 1.00 88.56 279 TYR A C 1
ATOM 2296 O O . TYR A 1 279 ? -32.669 -21.612 29.041 1.00 88.56 279 TYR A O 1
ATOM 2304 N N . THR A 1 280 ? -34.061 -22.359 27.466 1.00 89.19 280 THR A N 1
ATOM 2305 C CA . THR A 1 280 ? -33.145 -23.420 27.003 1.00 89.19 280 THR A CA 1
ATOM 2306 C C . THR A 1 280 ? -31.762 -22.902 26.611 1.00 89.19 280 THR A C 1
ATOM 2308 O O . THR A 1 280 ? -30.768 -23.593 26.825 1.00 89.19 280 THR A O 1
ATOM 2311 N N . ARG A 1 281 ? -31.668 -21.670 26.090 1.00 90.38 281 ARG A N 1
ATOM 2312 C CA . ARG A 1 281 ? -30.392 -21.078 25.674 1.00 90.38 281 ARG A CA 1
ATOM 2313 C C . ARG A 1 281 ? -29.445 -20.832 26.852 1.00 90.38 281 ARG A C 1
ATOM 2315 O O . ARG A 1 281 ? -28.238 -20.971 26.681 1.00 90.38 281 ARG A O 1
ATOM 2322 N N . ALA A 1 282 ? -29.974 -20.478 28.023 1.00 87.44 282 ALA A N 1
ATOM 2323 C CA . ALA A 1 282 ? -29.174 -20.169 29.209 1.00 87.44 282 ALA A CA 1
ATOM 2324 C C . ALA A 1 282 ? -28.820 -21.410 30.051 1.00 87.44 282 ALA A C 1
ATOM 2326 O O . ALA A 1 282 ? -27.907 -21.350 30.869 1.00 87.44 282 ALA A O 1
ATOM 2327 N N . VAL A 1 283 ? -29.508 -22.543 29.854 1.00 89.75 283 VAL A N 1
ATOM 2328 C CA . VAL A 1 283 ? -29.350 -23.750 30.689 1.00 89.75 283 VAL A CA 1
ATOM 2329 C C . VAL A 1 283 ? -27.918 -24.283 30.696 1.00 89.75 283 VAL A C 1
ATOM 2331 O O . VAL A 1 283 ? -27.413 -24.609 31.768 1.00 89.75 283 VAL A O 1
ATOM 2334 N N . ASN A 1 284 ? -27.258 -24.356 29.536 1.00 89.44 284 ASN A N 1
ATOM 2335 C CA . ASN A 1 284 ? -25.895 -24.892 29.443 1.00 89.44 284 ASN A CA 1
ATOM 2336 C C . ASN A 1 284 ? -24.899 -24.033 30.236 1.00 89.44 284 ASN A C 1
ATOM 2338 O O . ASN A 1 284 ? -24.119 -24.561 31.024 1.00 89.44 284 ASN A O 1
ATOM 2342 N N . ASP A 1 285 ? -24.982 -22.710 30.081 1.00 89.31 285 ASP A N 1
ATOM 2343 C CA . ASP A 1 285 ? -24.115 -21.763 30.786 1.00 89.31 285 ASP A CA 1
ATOM 2344 C C . ASP A 1 285 ? -24.369 -21.786 32.302 1.00 89.31 285 ASP A C 1
ATOM 2346 O O . ASP A 1 285 ? -23.439 -21.862 33.104 1.00 89.31 285 ASP A O 1
ATOM 2350 N N . LEU A 1 286 ? -25.636 -21.831 32.721 1.00 87.00 286 LEU A N 1
ATOM 2351 C CA . LEU A 1 286 ? -25.988 -21.943 34.137 1.00 87.00 286 LEU A CA 1
ATOM 2352 C C . LEU A 1 286 ? -25.501 -23.264 34.750 1.00 87.00 286 LEU A C 1
ATOM 2354 O O . LEU A 1 286 ? -24.960 -23.260 35.859 1.00 87.00 286 LEU A O 1
ATOM 2358 N N . ALA A 1 287 ? -25.659 -24.383 34.041 1.00 87.38 287 ALA A N 1
ATOM 2359 C CA . ALA A 1 287 ? -25.228 -25.697 34.509 1.00 87.38 287 ALA A CA 1
ATOM 2360 C C . ALA A 1 287 ? -23.701 -25.774 34.659 1.00 87.38 287 ALA A C 1
ATOM 2362 O O . ALA A 1 287 ? -23.208 -26.186 35.711 1.00 87.38 287 ALA A O 1
ATOM 2363 N N . GLU A 1 288 ? -22.956 -25.341 33.639 1.00 87.31 288 GLU A N 1
ATOM 2364 C CA . GLU A 1 288 ? -21.502 -25.492 33.581 1.00 87.31 288 GLU A CA 1
ATOM 2365 C C . GLU A 1 288 ? -20.756 -24.369 34.308 1.00 87.31 288 GLU A C 1
ATOM 2367 O O . GLU A 1 288 ? -19.821 -24.637 35.065 1.00 87.31 288 GLU A O 1
ATOM 2372 N N . ASN A 1 289 ? -21.155 -23.108 34.130 1.00 85.44 289 ASN A N 1
ATOM 2373 C CA . ASN A 1 289 ? -20.402 -21.958 34.633 1.00 85.44 289 ASN A CA 1
ATOM 2374 C C . ASN A 1 289 ? -20.845 -21.491 36.016 1.00 85.44 289 ASN A C 1
ATOM 2376 O O . ASN A 1 289 ? -19.981 -21.150 36.825 1.00 85.44 289 ASN A O 1
ATOM 2380 N N . THR A 1 290 ? -22.144 -21.543 36.323 1.00 85.25 290 THR A N 1
ATOM 2381 C CA . THR A 1 290 ? -22.669 -21.053 37.611 1.00 85.25 290 THR A CA 1
ATOM 2382 C C . THR A 1 290 ? -22.766 -22.161 38.656 1.00 85.25 290 THR A C 1
ATOM 2384 O O . THR A 1 290 ? -22.177 -22.052 39.730 1.00 85.25 290 THR A O 1
ATOM 2387 N N . PHE A 1 291 ? -23.493 -23.241 38.359 1.00 82.88 291 PHE A N 1
ATOM 2388 C CA . PHE A 1 291 ? -23.798 -24.276 39.352 1.00 82.88 291 PHE A CA 1
ATOM 2389 C C . PHE A 1 291 ? -22.809 -25.445 39.361 1.00 82.88 291 PHE A C 1
ATOM 2391 O O . PHE A 1 291 ? -22.813 -26.221 40.316 1.00 82.88 291 PHE A O 1
ATOM 2398 N N . LYS A 1 292 ? -21.955 -25.566 38.332 1.00 85.38 292 LYS A N 1
ATOM 2399 C CA . LYS A 1 292 ? -20.947 -26.634 38.188 1.00 85.38 292 LYS A CA 1
ATOM 2400 C C . LYS A 1 292 ? -21.567 -28.036 38.317 1.00 85.38 292 LYS A C 1
ATOM 2402 O O . LYS A 1 292 ? -20.987 -28.937 38.921 1.00 85.38 292 LYS A O 1
ATOM 2407 N N . VAL A 1 293 ? -22.771 -28.210 37.769 1.00 83.31 293 VAL A N 1
ATOM 2408 C CA . VAL A 1 293 ? -23.517 -29.473 37.817 1.00 83.31 293 VAL A CA 1
ATOM 2409 C C . VAL A 1 293 ? -23.211 -30.271 36.547 1.00 83.31 293 VAL A C 1
ATOM 2411 O O . VAL A 1 293 ? -23.340 -29.729 35.452 1.00 83.31 293 VAL A O 1
ATOM 2414 N N . PRO A 1 294 ? -22.844 -31.562 36.654 1.00 76.62 294 PRO A N 1
ATOM 2415 C CA . PRO A 1 294 ? -22.412 -32.355 35.501 1.00 76.62 294 PRO A CA 1
ATOM 2416 C C . PRO A 1 294 ? -23.540 -32.662 34.507 1.00 76.62 294 PRO A C 1
ATOM 2418 O O . PRO A 1 294 ? -23.276 -32.925 33.339 1.00 76.62 294 PRO A O 1
ATOM 2421 N N . LYS A 1 295 ? -24.797 -32.670 34.965 1.00 79.88 295 LYS A N 1
ATOM 2422 C CA . LYS A 1 295 ? -25.963 -33.009 34.147 1.00 79.88 295 LYS A CA 1
ATOM 2423 C C . LYS A 1 295 ? -27.181 -32.222 34.609 1.00 79.88 295 LYS A C 1
ATOM 2425 O O . LYS A 1 295 ? -27.492 -32.202 35.799 1.00 79.88 295 LYS A O 1
ATOM 2430 N N . TYR A 1 296 ? -27.887 -31.619 33.661 1.00 87.44 296 TYR A N 1
ATOM 2431 C CA . TYR A 1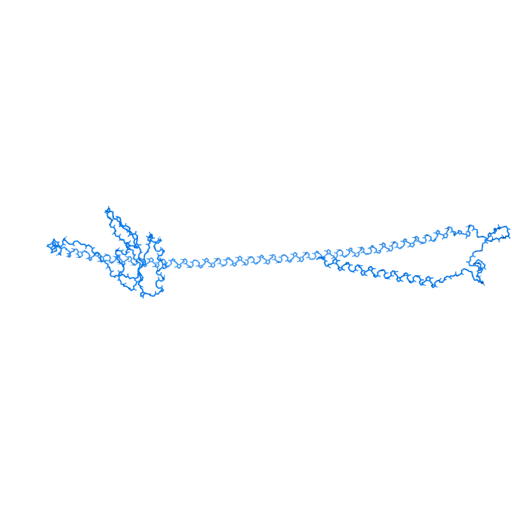 296 ? -29.186 -31.005 33.901 1.00 87.44 296 TYR A CA 1
ATOM 2432 C C . TYR A 1 296 ? -30.306 -31.852 33.302 1.00 87.44 296 TYR A C 1
ATOM 2434 O O . TYR A 1 296 ? -30.080 -32.682 32.419 1.00 87.44 296 TYR A O 1
ATOM 2442 N N . VAL A 1 297 ? -31.521 -31.656 33.806 1.00 88.31 297 VAL A N 1
ATOM 2443 C CA . VAL A 1 297 ? -32.707 -32.390 33.365 1.00 88.31 297 VAL A CA 1
ATOM 2444 C C . VAL A 1 297 ? -33.813 -31.404 33.016 1.00 88.31 297 VAL A C 1
ATOM 2446 O O . VAL A 1 297 ? -34.067 -30.461 33.758 1.00 88.31 297 VAL A O 1
ATOM 2449 N N . MET A 1 298 ? -34.471 -31.629 31.885 1.00 88.88 298 MET A N 1
ATOM 2450 C CA . MET A 1 298 ? -35.649 -30.870 31.471 1.00 88.88 298 MET A CA 1
ATOM 2451 C C . MET A 1 298 ? -36.902 -31.572 32.000 1.00 88.88 298 MET A C 1
ATOM 2453 O O . MET A 1 298 ? -36.989 -32.802 31.938 1.00 88.88 298 MET A O 1
ATOM 2457 N N . LEU A 1 299 ? -37.840 -30.797 32.533 1.00 85.88 299 LEU A N 1
ATOM 2458 C CA . LEU A 1 299 ? -39.111 -31.269 33.071 1.00 85.88 299 LEU A CA 1
ATOM 2459 C C . LEU A 1 299 ? -40.247 -30.473 32.426 1.00 85.88 299 LEU A C 1
ATOM 2461 O O . LEU A 1 299 ? -40.205 -29.246 32.439 1.00 85.88 299 LEU A O 1
ATOM 2465 N N . GLU A 1 300 ? -41.249 -31.161 31.891 1.00 85.12 300 GLU A N 1
ATOM 2466 C CA . GLU A 1 300 ? -42.392 -30.529 31.215 1.00 85.12 300 GLU A CA 1
ATOM 2467 C C . GLU A 1 300 ? -43.637 -30.523 32.106 1.00 85.12 300 GLU A C 1
ATOM 2469 O O . GLU A 1 300 ? -44.317 -29.506 32.203 1.00 85.12 300 GLU A O 1
ATOM 2474 N N . GLU A 1 301 ? -43.879 -31.605 32.847 1.00 79.75 301 GLU A N 1
ATOM 2475 C CA . GLU A 1 301 ? -44.997 -31.721 33.783 1.00 79.75 301 GLU A CA 1
ATOM 2476 C C . GLU A 1 301 ? -44.498 -31.786 35.228 1.00 79.75 301 GLU A C 1
ATOM 2478 O O . GLU A 1 301 ? -43.541 -32.492 35.548 1.00 79.75 301 GLU A O 1
ATOM 2483 N N . LEU A 1 302 ? -45.146 -31.052 36.135 1.00 76.25 302 LEU A N 1
ATOM 2484 C CA . LEU A 1 302 ? -44.740 -31.034 37.542 1.00 76.25 302 LEU A CA 1
ATOM 2485 C C . LEU A 1 302 ? -44.993 -32.385 38.234 1.00 76.25 302 LEU A C 1
ATOM 2487 O O . LEU A 1 302 ? -44.273 -32.747 39.165 1.00 76.25 302 LEU A O 1
ATOM 2491 N N . GLU A 1 303 ? -45.988 -33.141 37.767 1.00 77.12 303 GLU A N 1
ATOM 2492 C CA . GLU A 1 303 ? -46.350 -34.457 38.309 1.00 77.12 303 GLU A CA 1
ATOM 2493 C C . GLU A 1 303 ? -45.237 -35.498 38.120 1.00 77.12 303 GLU A C 1
ATOM 2495 O O . GLU A 1 303 ? -45.045 -36.366 38.976 1.00 77.12 303 GLU A O 1
ATOM 2500 N N . ASP A 1 304 ? -44.428 -35.346 37.069 1.00 76.00 304 ASP A N 1
ATOM 2501 C CA . ASP A 1 304 ? -43.284 -36.213 36.783 1.00 76.00 304 ASP A CA 1
ATOM 2502 C C . ASP A 1 304 ? -42.122 -36.022 37.768 1.00 76.00 304 ASP A C 1
ATOM 2504 O O . ASP A 1 304 ? -41.245 -36.891 37.877 1.00 76.00 304 ASP A O 1
ATOM 2508 N N . LEU A 1 305 ? -42.106 -34.919 38.530 1.00 79.06 305 LEU A N 1
ATOM 2509 C CA . LEU A 1 305 ? -41.065 -34.616 39.510 1.00 79.06 305 LEU A CA 1
ATOM 2510 C C . LEU A 1 305 ? -41.198 -35.493 40.764 1.00 79.06 305 LEU A C 1
ATOM 2512 O O . LEU A 1 305 ? -41.579 -35.058 41.852 1.00 79.06 305 LEU A O 1
ATOM 2516 N N . THR A 1 306 ? -40.823 -36.758 40.617 1.00 80.19 306 THR A N 1
ATOM 2517 C CA . THR A 1 306 ? -40.804 -37.761 41.683 1.00 80.19 306 THR A CA 1
ATOM 2518 C C . THR A 1 306 ? -39.371 -38.164 42.038 1.00 80.19 306 THR A C 1
ATOM 2520 O O . THR A 1 306 ? -38.443 -38.048 41.235 1.00 80.19 306 THR A O 1
ATOM 2523 N N . ALA A 1 307 ? -39.163 -38.674 43.258 1.00 75.12 307 ALA A N 1
ATOM 2524 C CA . ALA A 1 307 ? -37.840 -39.131 43.699 1.00 75.12 307 ALA A CA 1
ATOM 2525 C C . ALA A 1 307 ? -37.289 -40.266 42.813 1.00 75.12 307 ALA A C 1
ATOM 2527 O O . ALA A 1 307 ? -36.095 -40.311 42.526 1.00 75.12 307 ALA A O 1
ATOM 2528 N N . THR A 1 308 ? -38.165 -41.156 42.344 1.00 79.44 308 THR A N 1
ATOM 2529 C CA . THR A 1 308 ? -37.823 -42.267 41.447 1.00 79.44 308 THR A CA 1
ATOM 2530 C C . THR A 1 308 ? -37.439 -41.779 40.051 1.00 79.44 308 THR A C 1
ATOM 2532 O O . THR A 1 308 ? -36.472 -42.279 39.475 1.00 79.44 308 THR A O 1
ATOM 2535 N N . TRP A 1 309 ? -38.143 -40.775 39.517 1.00 83.56 309 TRP A N 1
ATOM 2536 C CA . TRP A 1 309 ? -37.784 -40.126 38.254 1.00 83.56 309 TRP A CA 1
ATOM 2537 C C . TRP A 1 309 ? -36.415 -39.444 38.343 1.00 83.56 309 TRP A C 1
ATOM 2539 O O . TRP A 1 309 ? -35.562 -39.651 37.476 1.00 83.56 309 TRP A O 1
ATOM 2549 N N . LEU A 1 310 ? -36.174 -38.696 39.423 1.00 80.25 310 LEU A N 1
ATOM 2550 C CA . LEU A 1 310 ? -34.937 -37.944 39.609 1.00 80.25 310 LEU A CA 1
ATOM 2551 C C . LEU A 1 310 ? -33.718 -38.867 39.698 1.00 80.25 310 LEU A C 1
ATOM 2553 O O . LEU A 1 310 ? -32.709 -38.642 39.035 1.00 80.25 310 LEU A O 1
ATOM 2557 N N . GLU A 1 311 ? -33.825 -39.947 40.469 1.00 81.69 311 GLU A N 1
ATOM 2558 C CA . GLU A 1 311 ? -32.751 -40.933 40.604 1.00 81.69 311 GLU A CA 1
ATOM 2559 C C . GLU A 1 311 ? -32.451 -41.664 39.297 1.00 81.69 311 GLU A C 1
ATOM 2561 O O . GLU A 1 311 ? -31.283 -41.895 38.984 1.00 81.69 311 GLU A O 1
ATOM 2566 N N . LYS A 1 312 ? -33.485 -41.963 38.498 1.00 84.62 312 LYS A N 1
ATOM 2567 C CA . LYS A 1 312 ? -33.319 -42.536 37.158 1.00 84.62 312 LYS A CA 1
ATOM 2568 C C . LYS A 1 312 ? -32.571 -41.577 36.231 1.00 84.62 312 LYS A C 1
ATOM 2570 O O . LYS A 1 312 ? -31.694 -42.008 35.489 1.00 84.62 312 LYS A O 1
ATOM 2575 N N . LYS A 1 313 ? -32.901 -40.282 36.260 1.00 83.88 313 LYS A N 1
ATOM 2576 C CA . LYS A 1 313 ? -32.278 -39.267 35.390 1.00 83.88 313 LYS A CA 1
ATOM 2577 C C . LYS A 1 313 ? -30.836 -38.945 35.785 1.00 83.88 313 LYS A C 1
ATOM 2579 O O . LYS A 1 313 ? -30.010 -38.698 34.902 1.00 83.88 313 LYS A O 1
ATOM 2584 N N . LEU A 1 314 ? -30.540 -38.990 37.082 1.00 78.44 314 LEU A N 1
ATOM 2585 C CA . LEU A 1 314 ? -29.198 -38.816 37.637 1.00 78.44 314 LEU A CA 1
ATOM 2586 C C . LEU A 1 314 ? -28.352 -40.101 37.604 1.00 78.44 314 LEU A C 1
ATOM 2588 O O . LEU A 1 314 ? -27.214 -40.066 38.057 1.00 78.44 314 LEU A O 1
ATOM 2592 N N . GLU A 1 315 ? -28.889 -41.213 37.085 1.00 78.75 315 GLU A N 1
ATOM 2593 C CA . GLU A 1 315 ? -28.193 -42.508 36.974 1.00 78.75 315 GLU A CA 1
ATOM 2594 C C . GLU A 1 315 ? -27.606 -42.989 38.314 1.00 78.75 315 GLU A C 1
ATOM 2596 O O . GLU A 1 315 ? -26.548 -43.618 38.380 1.00 78.75 315 GLU A O 1
ATOM 2601 N N . ILE A 1 316 ? -28.303 -42.696 39.417 1.00 72.44 316 ILE A N 1
ATOM 2602 C CA . ILE A 1 316 ? -27.824 -43.035 40.757 1.00 72.44 316 ILE A CA 1
ATOM 2603 C C . ILE A 1 316 ? -28.072 -44.521 40.994 1.00 72.44 316 ILE A C 1
ATOM 2605 O O . ILE A 1 316 ? -29.183 -44.950 41.311 1.00 72.44 316 ILE A O 1
ATOM 2609 N N . VAL A 1 317 ? -27.018 -45.321 40.858 1.00 66.12 317 VAL A N 1
ATOM 2610 C CA . VAL A 1 317 ? -27.065 -46.743 41.192 1.00 66.12 317 VAL A CA 1
ATOM 2611 C C . VAL A 1 317 ? -27.113 -46.882 42.713 1.00 66.12 317 VAL A C 1
ATOM 2613 O O . VAL A 1 317 ? -26.116 -46.650 43.396 1.00 66.12 317 VAL A O 1
ATOM 2616 N N . ARG A 1 318 ? -28.274 -47.272 43.246 1.00 61.16 318 ARG A N 1
ATOM 2617 C CA . ARG A 1 318 ? -28.408 -47.731 44.632 1.00 61.16 318 ARG A CA 1
ATOM 2618 C C . ARG A 1 318 ? -27.779 -49.126 44.715 1.00 61.16 318 ARG A C 1
ATOM 2620 O O . ARG A 1 318 ? -28.427 -50.099 44.337 1.00 61.16 318 ARG A O 1
ATOM 2627 N N . LYS A 1 319 ? -26.504 -49.215 45.095 1.00 52.78 319 LYS A N 1
ATOM 2628 C CA . LYS A 1 319 ? -25.882 -50.495 45.467 1.00 52.78 319 LYS A CA 1
ATOM 2629 C C . LYS A 1 319 ? -26.063 -50.737 46.955 1.00 52.78 319 LYS A C 1
ATOM 2631 O O . LYS A 1 319 ? -25.885 -49.783 47.747 1.00 52.78 319 LYS A O 1
#

Mean predicted aligned error: 22.56 Å

Sequence (319 aa):
MASLDAEEAKALQELEAEYEKKRTELRKSFEEKRKSLGSSAVGGMKGLGPRWTRGEIEAPAASRSMGSYTVRVYTEEQQAPSFEKKMTLWEREQAEAHGLEEERAARIAALDSVRAREAEAARLREEEWRKQDEERFAQEDARRKQLLEEQEKAQRAAEERGNREKAELEASLVEEQKRLKAEQDRQAEIFRKKHEAEAVVRSNADEYRYTFEEGMEKKIQTFRQRGQRRRRVQKLEDTEPRYLLFIHTVKHSDGRTQFPIAFICFLPETMPTHVKVMYTRAVNDLAENTFKVPKYVMLEELEDLTATWLEKKLEIVRK

Nearest PDB structures (foldseek):
  3l50-assembly2_B  TM=9.220E-01  e=8.847E-06  Homo sapiens
  1vkk-assembly1_A  TM=9.140E-01  e=4.089E-05  Mus musculus
  4ked-assembly2_B  TM=8.191E-01  e=1.202E-03  Saccharomyces cerevisiae S288C
  1f7s-assembly1_A  TM=8.450E-01  e=1.365E-03  Arabidopsis thaliana
  2xfa-assembly2_B  TM=7.406E-01  e=3.129E-03  Plasmodium berghei

Organism: NCBI:txid1460289

pLDDT: mean 76.32, std 18.45, range [27.5, 97.19]

Foldseek 3Di:
DVPVVVVVVVVVVVVVVVVVVVVVVVVVVVVVVVVVVDDPDDDDDPDDPDPCVVVNAPFQPDWDDPPVDIDRHHDPVSVDPPPVVVVVVVVVVVVVVVVVVVVVVVVVVVVVVVVVVVVVVVVVVVVVVVVVVVVVVVVVVVVVVVVVVVVVVVVVVVVVVVVVVVVVVVVVVVVVVVVVVVVVVVVVVVVVVVVVVVVVVVVVVVVVCVVVVVVCVVVVVVVVPDDDDPDDDPDDDLADKDWDWDFDWDQAPVRDIDGAIETETEAAPPDDPVRVVVSVVCSVCCCVPPVNHPDYYYHHDPVCPDPVNRCVRVVPDRD

InterPro domains:
  IPR002108 Actin-depolymerising factor homology domain [PF00241] (232-314)
  IPR002108 Actin-depolymerising factor homology domain [PS51263] (171-315)
  IPR011171 Glia maturation factor [PTHR11249] (234-317)
  IPR029006 ADF-H/Gelsolin-like domain superfamily [G3DSA:3.40.20.10] (167-315)

Radius of gyration: 68.99 Å; Cα contacts (8 Å, |Δi|>4): 153; chains: 1; bounding box: 110×70×184 Å

Solvent-accessible surface area (backbone atoms only — not comparable to full-atom values): 18578 Å² total; per-residue (Å²): 121,85,63,60,61,54,53,52,53,48,53,50,52,53,51,51,51,52,50,54,50,54,52,53,52,51,50,49,52,52,50,51,50,53,58,72,64,43,86,76,72,87,85,58,104,77,66,81,68,63,58,39,85,74,68,78,41,82,66,53,79,38,75,46,76,70,86,91,50,76,45,71,37,62,41,74,73,73,68,41,76,53,66,67,62,53,49,55,50,50,53,50,52,50,52,53,50,49,52,52,49,51,53,49,51,51,52,50,54,50,51,51,53,50,51,50,53,53,51,52,53,49,50,54,52,51,53,51,48,49,51,53,49,52,52,50,51,52,52,50,51,52,50,52,50,50,52,50,53,52,50,52,52,51,49,50,55,48,51,53,47,51,52,48,55,49,50,51,51,52,52,51,50,52,52,50,51,52,51,52,48,53,51,51,53,50,52,50,50,52,49,48,55,50,52,51,51,50,47,53,51,46,54,53,46,49,65,53,40,67,71,47,46,78,70,41,61,80,55,46,77,78,58,76,83,71,87,76,90,80,77,83,74,76,79,80,63,82,83,59,73,44,83,44,82,44,76,45,82,46,75,31,80,81,72,49,74,46,70,56,67,41,42,34,42,38,47,36,78,92,53,60,66,71,59,54,51,58,52,61,67,47,47,62,53,44,31,59,72,72,67,65,40,97,58,72,44,82,38,51,54,78,84,64,74,37,74,70,49,51,37,60,75,67,64,61,78,80,88